Protein AF-A0A4R6ID74-F1 (afdb_monomer)

Nearest PDB structures (foldseek):
  8pqq-assembly1_D  TM=6.190E-01  e=7.990E-03  Chroococcidiopsis thermalis PCC 7203
  8qc0-assembly1_A  TM=6.143E-01  e=6.018E-03  Chroococcidiopsis thermalis PCC 7203
  8pqt-assembly1_B-2  TM=6.083E-01  e=1.123E-02  Chroococcidiopsis thermalis PCC 7203
  7o62-assembly1_A  TM=5.878E-01  e=7.286E-02  Desulfotalea psychrophila LSv54
  9gn4-assembly1_A  TM=5.263E-01  e=1.909E-01  Lactobacillus leichmannii

Solvent-accessible surface area (backbone atoms only — not comparable to full-atom values): 15169 Å² total; per-residue (Å²): 132,91,56,63,25,39,30,40,36,30,30,68,81,42,60,84,45,51,62,38,51,51,50,30,30,58,77,68,64,42,78,43,56,34,37,37,40,61,88,40,41,47,69,64,93,89,67,75,89,62,73,52,93,66,60,67,64,62,55,51,70,68,32,62,32,39,36,39,46,45,58,70,87,84,68,67,75,64,49,55,68,58,50,52,53,36,54,75,70,66,53,49,73,44,42,40,28,24,38,72,45,47,50,52,51,57,50,46,73,76,42,94,62,84,50,68,72,59,49,56,50,45,53,45,54,51,48,49,45,73,73,34,94,82,40,79,40,72,29,55,91,97,29,57,29,60,49,52,46,51,52,54,50,49,52,50,53,49,51,50,52,52,50,51,52,51,48,50,52,51,48,43,45,50,56,55,53,66,60,44,60,81,81,56,48,69,77,53,85,79,51,75,71,56,48,52,56,37,48,54,47,47,71,38,89,86,50,57,66,66,60,25,36,34,32,50,49,55,39,66,58,59,70,67,69,78,80,85,53,72,72,54,51,53,54,49,52,51,49,43,65,74,58,32,59,81,75,56,27,58,59,52,49,51,52,45,38,60,72,71,36,62,85,72,75,116

Mean predicted aligned error: 13.13 Å

Organism: NCBI:txid425511

Secondary structure (DSSP, 8-state):
--PPEEEEEE-GGGGGGHHHHHHHHHHTT-SEEEEEETTEEEE-TTS--------HHHHHHT-SEEEEEE-STT---TTHHHHHHHHHTT-EEEEEEEHHHHHHHHHHHHTT---HHHHHHHHHHHHHHHH-TT-EEEE-TT-HHHHHHHHHHHHHHHHHHHHHHHHHHHHIIIIIIITS-GGGGGGSPPPHHHHHHHHHHHH-TTS-HHHHHHHHHHHHHHT-----SHHHHHHHHHHHHHHS-HHHHHHHHHHHHHHH-GGG--

pLDDT: mean 74.1, std 14.56, range [34.91, 95.06]

Radius of gyration: 26.88 Å; Cα contacts (8 Å, |Δi|>4): 300; chains: 1; bounding box: 58×50×70 Å

Sequence (266 aa):
MLSPSVMFCGAADTQCYLEDYFNACRSLNLQKPVTFINGIFFFDQFGGPKAHKFSSQLTIDASDLIIFVIKSTYADITWEEEFEYASEQGKNLIILCYQPTYDVYRGATTYQVRESTLFAKMAYLETCNRYNQMGIIGYQDFGLEQAIINQISALFASALKNNQSYNKRQSFINNQLYGKKYKEYKKHPITNKNVELCRQILFDPYENKETRKRALQYFMYSKSLIIDGASEQEQFKTLLEECLDKDVSKRAWKEVTKTLFPELNG

Foldseek 3Di:
DDAFAEEEEEEQVCPVCVVLVVLLCVVVVRDWYWYDYLQFIDTDDDDPRPGDNDPLLVVLVSGQEYEYEAEDPPTDRSCLVVLVSNLVVVHHYAYEYAQVRVVVLVVCVVDVDPPPSSVVVNVVLVVVQVSHPVHYHYAYVVGVSVVSNVVVVVVVVVVVVVVVVVVVLVCCLVCPLVVDDLVCLLVDADDPVSLVSLVCQLLPPPHDLSSNLSSVSSCLSNLPDAQPDDVSVVSVLVSLVSNDDPVRSVVSVVSCCVSHPVVVPD

Structure (mmCIF, N/CA/C/O backbone):
data_AF-A0A4R6ID74-F1
#
_entry.id   AF-A0A4R6ID74-F1
#
loop_
_atom_site.group_PDB
_atom_site.id
_atom_site.type_symbol
_atom_site.label_atom_id
_atom_site.label_alt_id
_atom_site.label_comp_id
_atom_site.label_asym_id
_atom_site.label_entity_id
_atom_site.label_seq_id
_atom_site.pdbx_PDB_ins_code
_atom_site.Cartn_x
_atom_site.Cartn_y
_atom_site.Cartn_z
_atom_site.occupancy
_atom_site.B_iso_or_equiv
_atom_site.auth_seq_id
_atom_site.auth_comp_id
_atom_site.auth_asym_id
_atom_site.auth_atom_id
_atom_site.pdbx_PDB_model_num
ATOM 1 N N . MET A 1 1 ? -7.740 21.253 -2.563 1.00 51.09 1 MET A N 1
ATOM 2 C CA . MET A 1 1 ? -7.672 19.789 -2.365 1.00 51.09 1 MET A CA 1
ATOM 3 C C . MET A 1 1 ? -6.208 19.400 -2.369 1.00 51.09 1 MET A C 1
ATOM 5 O O . MET A 1 1 ? -5.498 19.866 -3.248 1.00 51.09 1 MET A O 1
ATOM 9 N N . LEU A 1 2 ? -5.747 18.622 -1.391 1.00 60.22 2 LEU A N 1
ATOM 10 C CA . LEU A 1 2 ? -4.424 18.003 -1.465 1.00 60.22 2 LEU A CA 1
ATOM 11 C C . LEU A 1 2 ? -4.565 16.790 -2.392 1.00 60.22 2 LEU A C 1
ATOM 13 O O . LEU A 1 2 ? -5.233 15.827 -2.030 1.00 60.22 2 LEU A O 1
ATOM 17 N N . SER A 1 3 ? -4.043 16.886 -3.615 1.00 74.25 3 SER A N 1
ATOM 18 C CA . SER A 1 3 ? -3.905 15.725 -4.498 1.00 74.25 3 SER A CA 1
ATOM 19 C C . SER A 1 3 ? -2.636 14.977 -4.105 1.00 74.25 3 SER A C 1
ATOM 21 O O . SER A 1 3 ? -1.611 15.649 -3.941 1.00 74.25 3 SER A O 1
ATOM 23 N N . PRO A 1 4 ? -2.670 13.638 -3.999 1.00 81.88 4 PRO A N 1
ATOM 24 C CA . PRO A 1 4 ? -1.464 12.876 -3.729 1.00 81.88 4 PRO A CA 1
ATOM 25 C C . PRO A 1 4 ? -0.443 13.064 -4.858 1.00 81.88 4 PRO A C 1
ATOM 27 O O . PRO A 1 4 ? -0.814 13.168 -6.034 1.00 81.88 4 PRO A O 1
ATOM 30 N N . SER A 1 5 ? 0.828 13.150 -4.474 1.00 87.31 5 SER A N 1
ATOM 31 C CA . SER A 1 5 ? 1.984 13.200 -5.365 1.00 87.31 5 SER A CA 1
ATOM 32 C C . SER A 1 5 ? 2.430 11.778 -5.678 1.00 87.31 5 SER A C 1
ATOM 34 O O . SER A 1 5 ? 2.724 11.002 -4.766 1.00 87.31 5 SER A O 1
ATOM 36 N N . VAL A 1 6 ? 2.462 11.433 -6.963 1.00 89.75 6 VAL A N 1
ATOM 37 C CA . VAL A 1 6 ? 2.865 10.104 -7.428 1.00 89.75 6 VAL A CA 1
ATOM 38 C C . VAL A 1 6 ? 4.151 10.244 -8.220 1.00 89.75 6 VAL A C 1
ATOM 40 O O . VAL A 1 6 ? 4.281 11.150 -9.043 1.00 89.75 6 VAL A O 1
ATOM 43 N N . MET A 1 7 ? 5.106 9.365 -7.945 1.00 90.50 7 MET A N 1
ATOM 44 C CA . MET A 1 7 ? 6.408 9.346 -8.594 1.00 90.50 7 MET A CA 1
ATOM 45 C C . MET A 1 7 ? 6.552 8.086 -9.434 1.00 90.50 7 MET A C 1
ATOM 47 O O . MET A 1 7 ? 6.370 6.983 -8.936 1.00 90.50 7 MET A O 1
ATOM 51 N N . PHE A 1 8 ? 6.899 8.249 -10.703 1.00 90.50 8 PHE A N 1
ATOM 52 C CA . PHE A 1 8 ? 7.271 7.163 -11.601 1.00 90.50 8 PHE A CA 1
ATOM 53 C C . PHE A 1 8 ? 8.788 6.994 -11.595 1.00 90.50 8 PHE A C 1
ATOM 55 O O . PHE A 1 8 ? 9.501 7.951 -11.875 1.00 90.50 8 PHE A O 1
ATOM 62 N N . CYS A 1 9 ? 9.279 5.793 -11.332 1.00 88.19 9 CYS A N 1
ATOM 63 C CA . CYS A 1 9 ? 10.693 5.444 -11.323 1.00 88.19 9 CYS A CA 1
ATOM 64 C C . CYS A 1 9 ? 10.954 4.354 -12.356 1.00 88.19 9 CYS A C 1
ATOM 66 O O . CYS A 1 9 ? 10.304 3.311 -12.340 1.00 88.19 9 CYS A O 1
ATOM 68 N N . GLY A 1 10 ? 11.934 4.550 -13.228 1.00 86.38 10 GLY A N 1
ATOM 69 C CA . GLY A 1 10 ? 12.344 3.503 -14.155 1.00 86.38 10 GLY A CA 1
ATOM 70 C C . GLY A 1 10 ? 13.725 3.737 -14.747 1.00 86.38 10 GLY A C 1
ATOM 71 O O . GLY A 1 10 ? 14.327 4.797 -14.581 1.00 86.38 10 GLY A O 1
ATOM 72 N N . ALA A 1 11 ? 14.238 2.719 -15.430 1.00 82.62 11 ALA A N 1
ATOM 73 C CA . ALA A 1 11 ? 15.449 2.849 -16.229 1.00 82.62 11 ALA A CA 1
ATOM 74 C C . ALA A 1 11 ? 15.147 3.579 -17.553 1.00 82.62 11 ALA A C 1
ATOM 76 O O . ALA A 1 11 ? 13.996 3.861 -17.878 1.00 82.62 11 ALA A O 1
ATOM 77 N N . ALA A 1 12 ? 16.177 3.907 -18.337 1.00 80.44 12 ALA A N 1
ATOM 78 C CA . ALA A 1 12 ? 16.022 4.679 -19.578 1.00 80.44 12 ALA A CA 1
ATOM 79 C C . ALA A 1 12 ? 15.020 4.063 -20.581 1.00 80.44 12 ALA A C 1
ATOM 81 O O . ALA A 1 12 ? 14.346 4.777 -21.322 1.00 80.44 12 ALA A O 1
ATOM 82 N N . ASP A 1 13 ? 14.888 2.738 -20.593 1.00 81.56 13 ASP A N 1
ATOM 83 C CA . ASP A 1 13 ? 13.996 1.994 -21.483 1.00 81.56 13 ASP A CA 1
ATOM 84 C C . ASP A 1 13 ? 12.502 2.180 -21.166 1.00 81.56 13 ASP A C 1
ATOM 86 O O . ASP A 1 13 ? 11.656 1.917 -22.029 1.00 81.56 13 ASP A O 1
ATOM 90 N N . THR A 1 14 ? 12.164 2.672 -19.971 1.00 86.25 14 THR A N 1
ATOM 91 C CA . THR A 1 14 ? 10.785 2.973 -19.566 1.00 86.25 14 THR A CA 1
ATOM 92 C C . THR A 1 14 ? 10.301 4.335 -20.057 1.00 86.25 14 THR A C 1
ATOM 94 O O . THR A 1 14 ? 9.123 4.649 -19.904 1.00 86.25 14 THR A O 1
ATOM 97 N N . GLN A 1 15 ? 11.155 5.131 -20.712 1.00 85.25 15 GLN A N 1
ATOM 98 C CA . GLN A 1 15 ? 10.776 6.441 -21.248 1.00 85.25 15 GLN A CA 1
ATOM 99 C C . GLN A 1 15 ? 9.582 6.367 -22.215 1.00 85.25 15 GLN A C 1
ATOM 101 O O . GLN A 1 15 ? 8.765 7.286 -22.258 1.00 85.25 15 GLN A O 1
ATOM 106 N N . CYS A 1 16 ? 9.431 5.261 -22.949 1.00 85.12 16 CYS A N 1
ATOM 107 C CA . CYS A 1 16 ? 8.281 5.042 -23.832 1.00 85.12 16 CYS A CA 1
ATOM 108 C C . CYS A 1 16 ? 6.934 4.946 -23.096 1.00 85.12 16 CYS A C 1
ATOM 110 O O . CYS A 1 16 ? 5.899 5.018 -23.742 1.00 85.12 16 CYS A O 1
ATOM 112 N N . TYR A 1 17 ? 6.940 4.761 -21.775 1.00 88.88 17 TYR A N 1
ATOM 113 C CA . TYR A 1 17 ? 5.743 4.622 -20.951 1.00 88.88 17 TYR A CA 1
ATOM 114 C C . TYR A 1 17 ? 5.345 5.899 -20.214 1.00 88.88 17 TYR A C 1
ATOM 116 O O . TYR A 1 17 ? 4.387 5.899 -19.441 1.00 88.88 17 TYR A O 1
ATOM 124 N N . LEU A 1 18 ? 6.069 6.998 -20.428 1.00 88.31 18 LEU A N 1
ATOM 125 C CA . LEU A 1 18 ? 5.720 8.273 -19.812 1.00 88.31 18 LEU A CA 1
ATOM 126 C C . LEU A 1 18 ? 4.307 8.720 -20.194 1.00 88.31 18 LEU A C 1
ATOM 128 O O . LEU A 1 18 ? 3.589 9.241 -19.345 1.00 88.31 18 LEU A O 1
ATOM 132 N N . GLU A 1 19 ? 3.893 8.495 -21.442 1.00 89.62 19 GLU A N 1
ATOM 133 C CA . GLU A 1 19 ? 2.539 8.822 -21.892 1.00 89.62 19 GLU A CA 1
ATOM 134 C C . GLU A 1 19 ? 1.482 8.000 -21.143 1.00 89.62 19 GLU A C 1
ATOM 136 O O . GLU A 1 19 ? 0.575 8.592 -20.561 1.00 89.62 19 GLU A O 1
ATOM 141 N N . ASP A 1 20 ? 1.657 6.679 -21.048 1.00 91.94 20 ASP A N 1
ATOM 142 C CA . ASP A 1 20 ? 0.785 5.782 -20.275 1.00 91.94 20 ASP A CA 1
ATOM 143 C C . ASP A 1 20 ? 0.678 6.215 -18.804 1.00 91.94 20 ASP A C 1
ATOM 145 O O . ASP A 1 20 ? -0.411 6.264 -18.228 1.00 91.94 20 ASP A O 1
ATOM 149 N N . TYR A 1 21 ? 1.809 6.572 -18.188 1.00 92.31 21 TYR A N 1
ATOM 150 C CA . TYR A 1 21 ? 1.851 7.079 -16.818 1.00 92.31 21 TYR A CA 1
ATOM 151 C C . TYR A 1 21 ? 1.068 8.388 -16.669 1.00 92.31 21 TYR A C 1
ATOM 153 O O . TYR A 1 21 ? 0.230 8.525 -15.776 1.00 92.31 21 TYR A O 1
ATOM 161 N N . PHE A 1 22 ? 1.299 9.352 -17.559 1.00 90.69 22 PHE A N 1
ATOM 162 C CA . PHE A 1 22 ? 0.599 10.628 -17.520 1.00 90.69 22 PHE A CA 1
ATOM 163 C C . PHE A 1 22 ? -0.898 10.481 -17.803 1.00 90.69 22 PHE A C 1
ATOM 165 O O . PHE A 1 22 ? -1.697 11.170 -17.166 1.00 90.69 22 PHE A O 1
ATOM 172 N N . ASN A 1 23 ? -1.289 9.585 -18.708 1.00 92.00 23 ASN A N 1
ATOM 173 C CA . ASN A 1 23 ? -2.687 9.248 -18.961 1.00 92.00 23 ASN A CA 1
ATOM 174 C C . ASN A 1 23 ? -3.335 8.658 -17.705 1.00 92.00 23 ASN A C 1
ATOM 176 O O . ASN A 1 23 ? -4.376 9.157 -17.277 1.00 92.00 23 ASN A O 1
ATOM 180 N N . ALA A 1 24 ? -2.671 7.709 -17.033 1.00 92.94 24 ALA A N 1
ATOM 181 C CA . ALA A 1 24 ? -3.142 7.161 -15.763 1.00 92.94 24 ALA A CA 1
ATOM 182 C C . ALA A 1 24 ? -3.312 8.252 -14.693 1.00 92.94 24 ALA A C 1
ATOM 184 O O . ALA A 1 24 ? -4.345 8.310 -14.022 1.00 92.94 24 ALA A O 1
ATOM 185 N N . CYS A 1 25 ? -2.340 9.162 -14.561 1.00 91.00 25 CYS A N 1
ATOM 186 C CA . CYS A 1 25 ? -2.436 10.292 -13.640 1.00 91.00 25 CYS A CA 1
ATOM 187 C C . CYS A 1 25 ? -3.622 11.206 -13.952 1.00 91.00 25 CYS A C 1
ATOM 189 O O . CYS A 1 25 ? -4.339 11.590 -13.028 1.00 91.00 25 CYS A O 1
ATOM 191 N N . ARG A 1 26 ? -3.878 11.521 -15.228 1.00 90.25 26 ARG A N 1
ATOM 192 C CA . ARG A 1 26 ? -5.043 12.327 -15.629 1.00 90.25 26 ARG A CA 1
ATOM 193 C C . ARG A 1 26 ? -6.357 11.606 -15.329 1.00 90.25 26 ARG A C 1
ATOM 195 O O . ARG A 1 26 ? -7.250 12.215 -14.745 1.00 90.25 26 ARG A O 1
ATOM 202 N N . SER A 1 27 ? -6.450 10.315 -15.646 1.00 91.12 27 SER A N 1
ATOM 203 C CA . SER A 1 27 ? -7.623 9.473 -15.365 1.00 91.12 27 SER A CA 1
ATOM 204 C C . SER A 1 27 ? -7.947 9.395 -13.869 1.00 91.12 27 SER A C 1
ATOM 206 O O . SER A 1 27 ? -9.114 9.364 -13.482 1.00 91.12 27 SER A O 1
ATOM 208 N N . LEU A 1 28 ? -6.920 9.427 -13.017 1.00 90.06 28 LEU A N 1
ATOM 209 C CA . LEU A 1 28 ? -7.041 9.430 -11.555 1.00 90.06 28 LEU A CA 1
ATOM 210 C C . LEU A 1 28 ? -7.085 10.839 -10.939 1.00 90.06 28 LEU A C 1
ATOM 212 O O . LEU A 1 28 ? -7.153 10.972 -9.717 1.00 90.06 28 LEU A O 1
ATOM 216 N N . ASN A 1 29 ? -7.058 11.888 -11.766 1.00 87.94 29 ASN A N 1
ATOM 217 C CA . ASN A 1 29 ? -7.044 13.292 -11.352 1.00 87.94 29 ASN A CA 1
ATOM 218 C C . ASN A 1 29 ? -5.888 13.640 -10.383 1.00 87.94 29 ASN A C 1
ATOM 220 O O . ASN A 1 29 ? -6.050 14.413 -9.436 1.00 87.94 29 ASN A O 1
ATOM 224 N N . LEU A 1 30 ? -4.717 13.041 -10.621 1.00 85.81 30 LEU A N 1
ATOM 225 C CA . LEU A 1 30 ? -3.482 13.256 -9.872 1.00 85.81 30 LEU A CA 1
ATOM 226 C C . LEU A 1 30 ? -2.772 14.513 -10.388 1.00 85.81 30 LEU A C 1
ATOM 228 O O . LEU A 1 30 ? -2.332 14.568 -11.533 1.00 85.81 30 LEU A O 1
ATOM 232 N N . GLN A 1 31 ? -2.656 15.530 -9.535 1.00 71.56 31 GLN A N 1
ATOM 233 C CA . GLN A 1 31 ? -2.209 16.872 -9.939 1.00 71.56 31 GLN A CA 1
ATOM 234 C C . GLN A 1 31 ? -0.691 17.096 -9.883 1.00 71.56 31 GLN A C 1
ATOM 236 O O . GLN A 1 31 ? -0.230 18.165 -10.267 1.00 71.56 31 GLN A O 1
ATOM 241 N N . LYS A 1 32 ? 0.090 16.140 -9.365 1.00 73.69 32 LYS A N 1
ATOM 242 C CA . LYS A 1 32 ? 1.549 16.278 -9.204 1.00 73.69 32 LYS A CA 1
ATOM 243 C C . LYS A 1 32 ? 2.289 15.019 -9.666 1.00 73.69 32 LYS A C 1
ATOM 245 O O . LYS A 1 32 ? 2.853 14.315 -8.829 1.00 73.69 32 LYS A O 1
ATOM 250 N N . PRO A 1 33 ? 2.255 14.687 -10.967 1.00 80.19 33 PRO A N 1
ATOM 251 C CA . PRO A 1 33 ? 3.049 13.585 -11.477 1.00 80.19 33 PRO A CA 1
ATOM 252 C C . PRO A 1 33 ? 4.531 13.975 -11.477 1.00 80.19 33 PRO A C 1
ATOM 254 O O . PRO A 1 33 ? 4.931 14.981 -12.067 1.00 80.19 33 PRO A O 1
ATOM 257 N N . VAL A 1 34 ? 5.346 13.154 -10.827 1.00 83.69 34 VAL A N 1
ATOM 258 C CA . VAL A 1 34 ? 6.807 13.248 -10.846 1.00 83.69 34 VAL A CA 1
ATOM 259 C C . VAL A 1 34 ? 7.359 12.037 -11.583 1.00 83.69 34 VAL A C 1
ATOM 261 O O . VAL A 1 34 ? 6.772 10.958 -11.521 1.00 83.69 34 VAL A O 1
ATOM 264 N N . THR A 1 35 ? 8.470 12.190 -12.296 1.00 81.94 35 THR A N 1
ATOM 265 C CA . THR A 1 35 ? 9.154 11.057 -12.934 1.00 81.94 35 THR A CA 1
ATOM 266 C C . THR A 1 35 ? 10.646 11.112 -12.642 1.00 81.94 35 THR A C 1
ATOM 268 O O . THR A 1 35 ? 11.230 12.195 -12.678 1.00 81.94 35 THR A O 1
ATOM 271 N N . PHE A 1 36 ? 11.252 9.954 -12.422 1.00 79.06 36 PHE A N 1
ATOM 272 C CA . PHE A 1 36 ? 12.678 9.714 -12.298 1.00 79.06 36 PHE A CA 1
ATOM 273 C C . PHE A 1 36 ? 13.069 8.623 -13.289 1.00 79.06 36 PHE A C 1
ATOM 275 O O . PHE A 1 36 ? 12.687 7.460 -13.141 1.00 79.06 36 PHE A O 1
ATOM 282 N N . ILE A 1 37 ? 13.798 9.016 -14.330 1.00 74.38 37 ILE A N 1
ATOM 283 C CA . ILE A 1 37 ? 14.281 8.100 -15.361 1.00 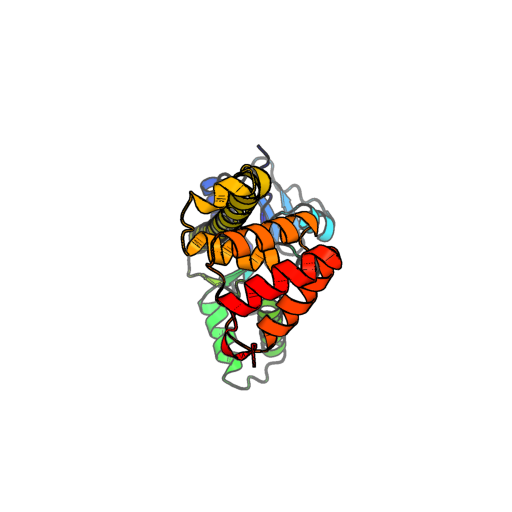74.38 37 ILE A CA 1
ATOM 284 C C . ILE A 1 37 ? 15.777 8.314 -15.523 1.00 74.38 37 ILE A C 1
ATOM 286 O O . ILE A 1 37 ? 16.209 9.420 -15.846 1.00 74.38 37 ILE A O 1
ATOM 290 N N . ASN A 1 38 ? 16.562 7.253 -15.316 1.00 70.12 38 ASN A N 1
ATOM 291 C CA . ASN A 1 38 ? 18.014 7.259 -15.522 1.00 70.12 38 ASN A CA 1
ATOM 292 C C . ASN A 1 38 ? 18.742 8.414 -14.790 1.00 70.12 38 ASN A C 1
ATOM 294 O O . ASN A 1 38 ? 19.529 9.146 -15.391 1.00 70.12 38 ASN A O 1
ATOM 298 N N . GLY A 1 39 ? 18.425 8.645 -13.510 1.00 58.72 39 GLY A N 1
ATOM 299 C CA . GLY A 1 39 ? 19.045 9.722 -12.726 1.00 58.72 39 GLY A CA 1
ATOM 300 C C . GLY A 1 39 ? 18.521 11.134 -13.028 1.00 58.72 39 GLY A C 1
ATOM 301 O O . GLY A 1 39 ? 19.060 12.111 -12.503 1.00 58.72 39 GLY A O 1
ATOM 302 N N . ILE A 1 40 ? 17.499 11.272 -13.881 1.00 57.28 40 ILE A N 1
ATOM 303 C CA . ILE A 1 40 ? 16.941 12.561 -14.305 1.00 57.28 40 ILE A CA 1
ATOM 304 C C . ILE A 1 40 ? 15.497 12.693 -13.818 1.00 57.28 40 ILE A C 1
ATOM 306 O O . ILE A 1 40 ? 14.650 11.844 -14.098 1.00 57.28 40 ILE A O 1
ATOM 310 N N . PHE A 1 41 ? 15.219 13.797 -13.122 1.00 55.78 4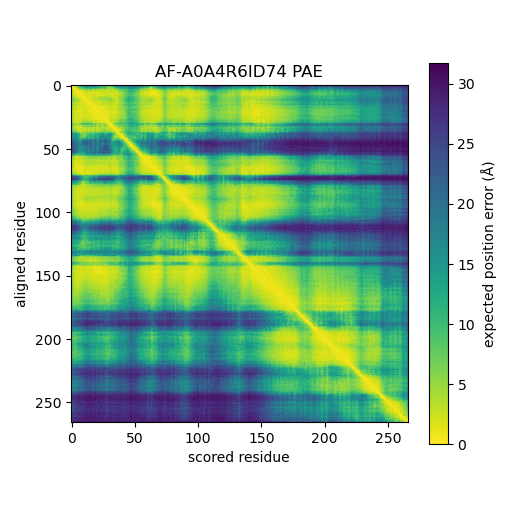1 PHE A N 1
ATOM 311 C CA . PHE A 1 41 ? 13.876 14.174 -12.688 1.00 55.78 41 PHE A CA 1
ATOM 312 C C . PHE A 1 41 ? 13.162 15.027 -13.736 1.00 55.78 41 PHE A C 1
ATOM 314 O O . PHE A 1 41 ? 13.734 15.991 -14.253 1.00 55.78 41 PHE A O 1
ATOM 321 N N . PHE A 1 42 ? 11.884 14.727 -13.975 1.00 58.72 42 PHE A N 1
ATOM 322 C CA . PHE A 1 42 ? 10.980 15.581 -14.747 1.00 58.72 42 PHE A CA 1
ATOM 323 C C . PHE A 1 42 ? 9.752 15.947 -13.897 1.00 58.72 42 PHE A C 1
ATOM 325 O O . PHE A 1 42 ? 9.160 15.081 -13.247 1.00 58.72 42 PHE A O 1
ATOM 332 N N . PHE A 1 43 ? 9.389 17.237 -13.900 1.00 55.09 43 PHE A N 1
ATOM 333 C CA . PHE A 1 43 ? 8.248 17.806 -13.175 1.00 55.09 43 PHE A CA 1
ATOM 334 C C . PHE A 1 43 ? 7.316 18.543 -14.150 1.00 55.09 43 PHE A C 1
ATOM 336 O O . PHE A 1 43 ? 7.763 19.468 -14.823 1.00 55.09 43 PHE A O 1
ATOM 343 N N . ASP A 1 44 ? 6.044 18.135 -14.155 1.00 51.00 44 ASP A N 1
ATOM 344 C CA . ASP A 1 44 ? 4.860 18.713 -14.818 1.00 51.00 44 ASP A CA 1
ATOM 345 C C . ASP A 1 44 ? 4.890 19.008 -16.341 1.00 51.00 44 ASP A C 1
ATOM 347 O O . ASP A 1 44 ? 5.881 19.388 -16.965 1.00 51.00 44 ASP A O 1
ATOM 351 N N . GLN A 1 45 ? 3.712 18.816 -16.937 1.00 45.53 45 GLN A N 1
ATOM 352 C CA . GLN A 1 45 ? 3.345 19.039 -18.331 1.00 45.53 45 GLN A CA 1
ATOM 353 C C . GLN A 1 45 ? 3.130 20.547 -18.535 1.00 45.53 45 GLN A C 1
ATOM 355 O O . GLN A 1 45 ? 2.423 21.143 -17.743 1.00 45.53 45 GLN A O 1
ATOM 360 N N . PHE A 1 46 ? 3.731 21.148 -19.572 1.00 40.06 46 PHE A N 1
ATOM 361 C CA . PHE A 1 46 ? 3.539 22.521 -20.117 1.00 40.06 46 PHE A CA 1
ATOM 362 C C . PHE A 1 46 ? 4.817 23.362 -20.276 1.00 40.06 46 PHE A C 1
ATOM 364 O O . PHE A 1 46 ? 4.740 24.478 -20.788 1.00 40.06 46 PHE A O 1
ATOM 371 N N . GLY A 1 47 ? 6.011 22.859 -19.946 1.00 34.91 47 GLY A N 1
ATOM 372 C CA . GLY A 1 47 ? 7.207 23.700 -20.067 1.00 34.91 47 GLY A CA 1
ATOM 373 C C . GLY A 1 47 ? 8.538 22.980 -20.188 1.00 34.91 47 GLY A C 1
ATOM 374 O O . GLY A 1 47 ? 9.425 23.271 -19.396 1.00 34.91 47 GLY A O 1
ATOM 375 N N . GLY A 1 48 ? 8.696 22.123 -21.203 1.00 39.69 48 GLY A N 1
ATOM 376 C CA . GLY A 1 48 ? 9.991 21.576 -21.631 1.00 39.69 48 GLY A CA 1
ATOM 377 C C . GLY A 1 48 ? 10.782 20.806 -20.554 1.00 39.69 48 GLY A C 1
ATOM 378 O O . GLY A 1 48 ? 10.356 20.684 -19.408 1.00 39.69 48 GLY A O 1
ATOM 379 N N . PRO A 1 49 ? 11.954 20.251 -20.901 1.00 38.50 49 PRO A N 1
ATOM 380 C CA . PRO A 1 49 ? 12.815 19.576 -19.938 1.00 38.50 49 PRO A CA 1
ATOM 381 C C . PRO A 1 49 ? 13.464 20.605 -19.000 1.00 38.50 49 PRO A C 1
ATOM 383 O O . PRO A 1 49 ? 14.546 21.119 -19.272 1.00 38.50 49 PRO A O 1
ATOM 386 N N . LYS A 1 50 ? 12.827 20.910 -17.867 1.00 43.16 50 LYS A N 1
ATOM 387 C CA . LYS A 1 50 ? 13.514 21.534 -16.727 1.00 43.16 50 LYS A CA 1
ATOM 388 C C . LYS A 1 50 ? 14.142 20.434 -15.880 1.00 43.16 50 LYS A C 1
ATOM 390 O O . LYS A 1 50 ? 13.612 20.050 -14.843 1.00 43.16 50 LYS A O 1
ATOM 395 N N . ALA A 1 51 ? 15.262 19.901 -16.366 1.00 47.88 51 ALA A N 1
ATOM 396 C CA . ALA A 1 51 ? 16.087 18.965 -15.616 1.00 47.88 51 ALA A CA 1
ATOM 397 C C . ALA A 1 51 ? 16.659 19.684 -14.383 1.00 47.88 51 ALA A C 1
ATOM 399 O O . ALA A 1 51 ? 17.663 20.390 -14.464 1.00 47.88 51 ALA A O 1
ATOM 400 N N . HIS A 1 52 ? 15.999 19.541 -13.237 1.00 45.84 52 HIS A N 1
ATOM 401 C CA . HIS A 1 52 ? 16.550 19.966 -11.958 1.00 45.84 52 HIS A CA 1
ATOM 402 C C . HIS A 1 52 ? 17.199 18.758 -11.282 1.00 45.84 52 HIS A C 1
ATOM 404 O O . HIS A 1 52 ? 16.544 17.745 -11.046 1.00 45.84 52 HIS A O 1
ATOM 410 N N . LYS A 1 53 ? 18.488 18.872 -10.938 1.00 45.81 53 LYS A N 1
ATOM 411 C CA . LYS A 1 53 ? 19.143 17.956 -9.995 1.00 45.81 53 LYS A CA 1
ATOM 412 C C . LYS A 1 53 ? 18.606 18.238 -8.587 1.00 45.81 53 LYS A C 1
ATOM 414 O O . LYS A 1 53 ? 19.229 18.972 -7.827 1.00 45.81 53 LYS A O 1
ATOM 419 N N . PHE A 1 54 ? 17.432 17.712 -8.260 1.00 52.66 54 PHE A N 1
ATOM 420 C CA . PHE A 1 54 ? 17.046 17.513 -6.863 1.00 52.66 54 PHE A CA 1
ATOM 421 C C . PHE A 1 54 ? 17.716 16.233 -6.354 1.00 52.66 54 PHE A C 1
ATOM 423 O O . PHE A 1 54 ? 17.980 15.328 -7.148 1.00 52.66 54 PHE A O 1
ATOM 430 N N . SER A 1 55 ? 18.031 16.151 -5.056 1.00 62.06 55 SER A N 1
ATOM 431 C CA . SER A 1 55 ? 18.426 14.858 -4.492 1.00 62.06 55 SER A CA 1
ATOM 432 C C . SER A 1 55 ? 17.241 13.901 -4.609 1.00 62.06 55 SER A C 1
ATOM 434 O O . SER A 1 55 ? 16.082 14.296 -4.426 1.00 62.06 55 SER A O 1
ATOM 436 N N . SER A 1 56 ? 17.519 12.646 -4.943 1.00 69.25 56 SER A N 1
ATOM 437 C CA . SER A 1 56 ? 16.475 11.640 -5.100 1.00 69.25 56 SER A CA 1
ATOM 438 C C . SER A 1 56 ? 15.670 11.427 -3.824 1.00 69.25 56 SER A C 1
ATOM 440 O O . SER A 1 56 ? 14.445 11.338 -3.882 1.00 69.25 56 SER A O 1
ATOM 442 N N . GLN A 1 57 ? 16.333 11.533 -2.674 1.00 79.00 57 GLN A N 1
ATOM 443 C CA . GLN A 1 57 ? 15.720 11.516 -1.345 1.00 79.00 57 GLN A CA 1
ATOM 444 C C . GLN A 1 57 ? 14.644 12.595 -1.160 1.00 79.00 57 GLN A C 1
ATOM 446 O O . GLN A 1 57 ? 13.524 12.267 -0.788 1.00 79.00 57 GLN A O 1
ATOM 451 N N . LEU A 1 58 ? 14.917 13.862 -1.504 1.00 75.81 58 LEU A N 1
ATOM 452 C CA . LEU A 1 58 ? 13.927 14.943 -1.350 1.00 75.81 58 LEU A CA 1
ATOM 453 C C . LEU A 1 58 ? 12.669 14.703 -2.194 1.00 75.81 58 LEU A C 1
ATOM 455 O O . LEU A 1 58 ? 11.562 15.068 -1.798 1.00 75.81 58 LEU A O 1
ATOM 459 N N . THR A 1 59 ? 12.838 14.094 -3.367 1.00 78.25 59 THR A N 1
ATOM 460 C CA . THR A 1 59 ? 11.721 13.796 -4.269 1.00 78.25 59 THR A CA 1
ATOM 461 C C . THR A 1 59 ? 10.908 12.601 -3.774 1.00 78.25 59 THR A C 1
ATOM 463 O O . THR A 1 59 ? 9.677 12.625 -3.834 1.00 78.25 59 THR A O 1
ATOM 466 N N . ILE A 1 60 ? 11.579 11.590 -3.219 1.00 84.56 60 ILE A N 1
ATOM 467 C CA . ILE A 1 60 ? 10.940 10.466 -2.528 1.00 84.56 60 ILE A CA 1
ATOM 468 C C . ILE A 1 60 ? 10.151 10.964 -1.316 1.00 84.56 60 ILE A C 1
ATOM 470 O O . ILE A 1 60 ? 8.980 10.619 -1.156 1.00 84.56 60 ILE A O 1
ATOM 474 N N . ASP A 1 61 ? 10.744 11.835 -0.502 1.00 85.88 61 ASP A N 1
ATOM 475 C CA . ASP A 1 61 ? 10.108 12.409 0.683 1.00 85.88 61 ASP A CA 1
ATOM 476 C C . ASP A 1 61 ? 8.849 13.198 0.336 1.00 85.88 61 ASP A C 1
ATOM 478 O O . ASP A 1 61 ? 7.832 13.060 1.018 1.00 85.88 61 ASP A O 1
ATOM 482 N N . ALA A 1 62 ? 8.885 13.956 -0.760 1.00 83.75 62 ALA A N 1
ATOM 483 C CA . ALA A 1 62 ? 7.747 14.721 -1.256 1.00 83.75 62 ALA A CA 1
ATOM 484 C C . ALA A 1 62 ? 6.662 13.867 -1.946 1.00 83.75 62 ALA A C 1
ATOM 486 O O . ALA A 1 62 ? 5.592 14.391 -2.262 1.00 83.75 62 ALA A O 1
ATOM 487 N N . SER A 1 63 ? 6.924 12.582 -2.203 1.00 88.31 63 SER A N 1
ATOM 488 C CA . SER A 1 63 ? 5.994 11.676 -2.882 1.00 88.31 63 SER A CA 1
ATOM 489 C C . SER A 1 63 ? 5.176 10.855 -1.885 1.00 88.31 63 SER A C 1
ATOM 491 O O . SER A 1 63 ? 5.707 10.328 -0.904 1.00 88.31 63 SER A O 1
ATOM 493 N N . ASP A 1 64 ? 3.873 10.730 -2.144 1.00 88.69 64 ASP A N 1
ATOM 494 C CA . ASP A 1 64 ? 2.944 9.933 -1.331 1.00 88.69 64 ASP A CA 1
ATOM 495 C C . ASP A 1 64 ? 2.930 8.457 -1.765 1.00 88.69 64 ASP A C 1
ATOM 497 O O . ASP A 1 64 ? 2.649 7.556 -0.966 1.00 88.69 64 ASP A O 1
ATOM 501 N N . LEU A 1 65 ? 3.236 8.222 -3.044 1.00 89.88 65 LEU A N 1
ATOM 502 C CA . LEU A 1 65 ? 3.277 6.920 -3.699 1.00 89.88 65 LEU A CA 1
ATOM 503 C C . LEU A 1 65 ? 4.389 6.897 -4.750 1.00 89.88 65 LEU A C 1
ATOM 505 O O . LEU A 1 65 ? 4.529 7.843 -5.527 1.00 89.88 65 LEU A O 1
ATOM 509 N N . ILE A 1 66 ? 5.132 5.795 -4.814 1.00 90.69 66 ILE A N 1
ATOM 510 C CA . ILE A 1 66 ? 6.208 5.601 -5.789 1.00 90.69 66 ILE A CA 1
ATOM 511 C C . ILE A 1 66 ? 5.929 4.338 -6.605 1.00 90.69 66 ILE A C 1
ATOM 513 O O . ILE A 1 66 ? 5.619 3.282 -6.055 1.00 90.69 66 ILE A O 1
ATOM 517 N N . ILE A 1 67 ? 6.020 4.458 -7.926 1.00 91.38 67 ILE A N 1
ATOM 518 C CA . ILE A 1 67 ? 5.778 3.400 -8.903 1.00 91.38 67 ILE A CA 1
ATOM 519 C C . ILE A 1 67 ? 7.100 3.073 -9.582 1.00 91.38 67 ILE A C 1
ATOM 521 O O . ILE A 1 67 ? 7.573 3.840 -10.415 1.00 91.38 67 ILE A O 1
ATOM 525 N N . PHE A 1 68 ? 7.673 1.922 -9.265 1.00 89.50 68 PHE A N 1
ATOM 526 C CA . PHE A 1 68 ? 8.852 1.394 -9.936 1.00 89.50 68 PHE A CA 1
ATOM 527 C C . PHE A 1 68 ? 8.437 0.555 -11.141 1.00 89.50 68 PHE A C 1
ATOM 529 O O . PHE A 1 68 ? 7.612 -0.348 -11.011 1.00 89.50 68 PHE A O 1
ATOM 536 N N . VAL A 1 69 ? 9.004 0.838 -12.311 1.00 89.25 69 VAL A N 1
ATOM 537 C CA . VAL A 1 69 ? 8.685 0.153 -13.566 1.00 89.25 69 VAL A CA 1
ATOM 538 C C . VAL A 1 69 ? 9.913 -0.558 -14.119 1.00 89.25 69 VAL A C 1
ATOM 540 O O . VAL A 1 69 ? 10.980 0.031 -14.291 1.00 89.25 69 VAL A O 1
ATOM 543 N N . ILE A 1 70 ? 9.731 -1.838 -14.437 1.00 86.06 70 ILE A N 1
ATOM 544 C CA . ILE A 1 70 ? 10.710 -2.716 -15.077 1.00 86.06 70 ILE A CA 1
ATOM 545 C C . ILE A 1 70 ? 10.160 -3.083 -16.458 1.00 86.06 70 ILE A C 1
ATOM 547 O O . ILE A 1 70 ? 9.042 -3.597 -16.556 1.00 86.06 70 ILE A O 1
ATOM 551 N N . LYS A 1 71 ? 10.915 -2.805 -17.530 1.00 83.31 71 LYS A N 1
ATOM 552 C CA . LYS A 1 71 ? 10.495 -3.067 -18.915 1.00 83.31 71 LYS A CA 1
ATOM 553 C C . LYS A 1 71 ? 11.303 -4.173 -19.589 1.00 83.31 71 LYS A C 1
ATOM 555 O O . LYS A 1 71 ? 10.766 -5.256 -19.786 1.00 83.31 71 LYS A O 1
ATOM 560 N N . SER A 1 72 ? 12.544 -3.924 -19.999 1.00 71.44 72 SER A N 1
ATOM 561 C CA . SER A 1 72 ? 13.278 -4.851 -20.870 1.00 71.44 72 SER A CA 1
ATOM 562 C C . SER A 1 72 ? 14.322 -5.697 -20.143 1.00 71.44 72 SER A C 1
ATOM 564 O O . SER A 1 72 ? 14.728 -5.428 -19.008 1.00 71.44 72 SER A O 1
ATOM 566 N N . THR A 1 73 ? 14.728 -6.768 -20.824 1.00 56.56 73 THR A N 1
ATOM 567 C CA . THR A 1 73 ? 15.793 -7.678 -20.424 1.00 56.56 73 THR A CA 1
ATOM 568 C C . THR A 1 73 ? 17.115 -6.918 -20.322 1.00 56.56 73 THR A C 1
ATOM 570 O O . THR A 1 73 ? 17.550 -6.254 -21.256 1.00 56.56 73 THR A O 1
ATOM 573 N N . TYR A 1 74 ? 17.776 -7.057 -19.175 1.00 51.00 74 TYR A N 1
ATOM 574 C CA . TYR A 1 74 ? 19.145 -6.596 -18.918 1.00 51.00 74 TYR A CA 1
ATOM 575 C C . TYR A 1 74 ? 19.397 -5.103 -18.642 1.00 51.00 74 TYR A C 1
ATOM 577 O O . TYR A 1 74 ? 20.561 -4.751 -18.487 1.00 51.00 74 TYR A O 1
ATOM 585 N N . ALA A 1 75 ? 18.393 -4.255 -18.419 1.00 49.00 75 ALA A N 1
ATOM 586 C CA . ALA A 1 75 ? 18.656 -2.876 -17.985 1.00 49.00 75 ALA A CA 1
ATOM 587 C C . ALA A 1 75 ? 19.123 -2.795 -16.513 1.00 49.00 75 ALA A C 1
ATOM 589 O O . ALA A 1 75 ? 18.707 -3.596 -15.665 1.00 49.00 75 ALA A O 1
ATOM 590 N N . ASP A 1 76 ? 20.033 -1.859 -16.241 1.00 58.56 76 ASP A N 1
ATOM 591 C CA . ASP A 1 76 ? 20.496 -1.470 -14.911 1.00 58.56 76 ASP A CA 1
ATOM 592 C C . ASP A 1 76 ? 19.305 -0.970 -14.100 1.00 58.56 76 ASP A C 1
ATOM 594 O O . ASP A 1 76 ? 18.563 -0.091 -14.541 1.00 58.56 76 ASP A O 1
ATOM 598 N N . ILE A 1 77 ? 19.087 -1.547 -12.922 1.00 63.41 77 ILE A N 1
ATOM 599 C CA . ILE A 1 77 ? 18.113 -1.012 -11.976 1.00 63.41 77 ILE A CA 1
ATOM 600 C C . ILE A 1 77 ? 18.728 0.279 -11.443 1.00 63.41 77 ILE A C 1
ATOM 602 O O . ILE A 1 77 ? 19.420 0.294 -10.436 1.00 63.41 77 ILE A O 1
ATOM 606 N N . THR A 1 78 ? 18.523 1.376 -12.169 1.00 67.56 78 THR A N 1
ATOM 607 C CA . THR A 1 78 ? 19.105 2.688 -11.850 1.00 67.56 78 THR A CA 1
ATOM 608 C C . THR A 1 78 ? 18.388 3.384 -10.697 1.00 67.56 78 THR A C 1
ATOM 610 O O . THR A 1 78 ? 18.563 4.582 -10.515 1.00 67.56 78 THR A O 1
ATOM 613 N N . TRP A 1 79 ? 17.497 2.668 -10.014 1.00 75.25 79 TRP A N 1
ATOM 614 C CA . TRP A 1 79 ? 16.662 3.175 -8.937 1.00 75.25 79 TRP A CA 1
ATOM 615 C C . TRP A 1 79 ? 16.812 2.356 -7.644 1.00 75.25 79 TRP A C 1
ATOM 617 O O . TRP A 1 79 ? 15.947 2.415 -6.776 1.00 75.25 79 TRP A O 1
ATOM 627 N N . GLU A 1 80 ? 17.878 1.553 -7.517 1.00 76.56 80 GLU A N 1
ATOM 628 C CA . GLU A 1 80 ? 18.134 0.722 -6.330 1.00 76.56 80 GLU A CA 1
ATOM 629 C C . GLU A 1 80 ? 18.214 1.561 -5.050 1.00 76.56 80 GLU A C 1
ATOM 631 O O . GLU A 1 80 ? 17.479 1.284 -4.103 1.00 76.56 80 GLU A O 1
ATOM 636 N N . GLU A 1 81 ? 18.998 2.641 -5.067 1.00 78.12 81 GLU A N 1
ATOM 637 C CA . GLU A 1 81 ? 19.112 3.577 -3.943 1.00 78.12 81 GLU A CA 1
ATOM 638 C C . GLU A 1 81 ? 17.754 4.217 -3.601 1.00 78.12 81 GLU A C 1
ATOM 640 O O . GLU A 1 81 ? 17.388 4.351 -2.432 1.00 78.12 81 GLU A O 1
ATOM 645 N N . GLU A 1 82 ? 16.961 4.570 -4.616 1.00 81.81 82 GLU A N 1
ATOM 646 C CA . GLU A 1 82 ? 15.615 5.117 -4.449 1.00 81.81 82 GLU A CA 1
ATOM 647 C C . GLU A 1 82 ? 14.651 4.104 -3.821 1.00 81.81 82 GLU A C 1
ATOM 649 O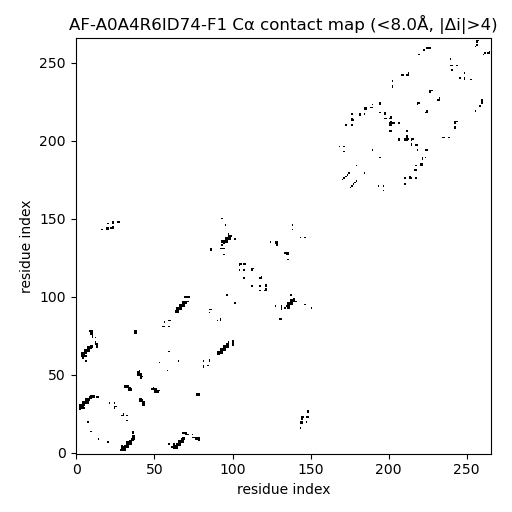 O . GLU A 1 82 ? 13.814 4.473 -2.995 1.00 81.81 82 GLU A O 1
ATOM 654 N N . PHE A 1 83 ? 14.749 2.833 -4.208 1.00 82.38 83 PHE A N 1
ATOM 655 C CA . PHE A 1 83 ? 13.923 1.763 -3.658 1.00 82.38 83 PHE A CA 1
ATOM 656 C C . PHE A 1 83 ? 14.272 1.462 -2.205 1.00 82.38 83 PHE A C 1
ATOM 658 O O . PHE A 1 83 ? 13.361 1.348 -1.381 1.00 82.38 83 PHE A O 1
ATOM 665 N N . GLU A 1 84 ? 15.562 1.352 -1.887 1.00 80.81 84 GLU A N 1
ATOM 666 C CA . GLU A 1 84 ? 16.029 1.132 -0.519 1.00 80.81 84 GLU A CA 1
ATOM 667 C C . GLU A 1 84 ? 15.584 2.281 0.382 1.00 80.81 84 GLU A C 1
ATOM 669 O O . GLU A 1 84 ? 14.883 2.052 1.369 1.00 80.81 84 GLU A O 1
ATOM 674 N N . TYR A 1 85 ? 15.862 3.523 -0.022 1.00 85.38 85 TYR A N 1
ATOM 675 C CA . TYR A 1 85 ? 15.470 4.697 0.748 1.00 85.38 85 TYR A CA 1
ATOM 676 C C . TYR A 1 85 ? 13.950 4.779 0.943 1.00 85.38 85 TYR A C 1
ATOM 678 O O . TYR A 1 85 ? 13.468 4.958 2.061 1.00 85.38 85 TYR A O 1
ATOM 686 N N . ALA A 1 86 ? 13.162 4.598 -0.120 1.00 85.88 86 ALA A N 1
ATOM 687 C CA . ALA A 1 86 ? 11.708 4.651 -0.013 1.00 85.88 86 ALA A CA 1
ATOM 688 C C . ALA A 1 86 ? 11.137 3.531 0.876 1.00 85.88 86 ALA A C 1
ATOM 690 O O . ALA A 1 86 ? 10.172 3.760 1.611 1.00 85.88 86 ALA A O 1
ATOM 691 N N . SER A 1 87 ? 11.749 2.343 0.847 1.00 83.88 87 SER A N 1
ATOM 692 C CA . SER A 1 87 ? 11.384 1.218 1.713 1.00 83.88 87 SER A CA 1
ATOM 693 C C . SER A 1 87 ? 11.697 1.510 3.181 1.00 83.88 87 SER A C 1
ATOM 695 O O . SER A 1 87 ? 10.847 1.287 4.042 1.00 83.88 87 SER A O 1
ATOM 697 N N . GLU A 1 88 ? 12.877 2.064 3.475 1.00 84.75 88 GLU A N 1
ATOM 698 C CA . GLU A 1 88 ? 13.277 2.464 4.831 1.00 84.75 88 GLU A CA 1
ATOM 699 C C . GLU A 1 88 ? 12.370 3.554 5.413 1.00 84.75 88 GLU A C 1
ATOM 701 O O . GLU A 1 88 ? 12.035 3.518 6.597 1.00 84.75 88 GLU A O 1
ATOM 706 N N . GLN A 1 89 ? 11.916 4.493 4.578 1.00 86.00 89 GLN A N 1
ATOM 707 C CA . GLN A 1 89 ? 10.976 5.543 4.980 1.00 86.00 89 GLN A CA 1
ATOM 708 C C . GLN A 1 89 ? 9.515 5.060 5.070 1.00 86.00 89 GLN A C 1
ATOM 710 O O . GLN A 1 89 ? 8.624 5.852 5.380 1.00 86.00 89 GLN A O 1
ATOM 715 N N . GLY A 1 90 ? 9.235 3.781 4.790 1.00 85.31 90 GLY A N 1
ATOM 716 C CA . GLY A 1 90 ? 7.882 3.225 4.837 1.00 85.31 90 GLY A CA 1
ATOM 717 C C . GLY A 1 90 ? 6.930 3.850 3.814 1.00 85.31 90 GLY A C 1
ATOM 718 O O . GLY A 1 90 ? 5.731 3.975 4.077 1.00 85.31 90 GLY A O 1
ATOM 719 N N . LYS A 1 91 ? 7.453 4.287 2.661 1.00 86.56 91 LYS A N 1
ATOM 720 C CA . LYS A 1 91 ? 6.644 4.854 1.576 1.00 86.56 91 LYS A CA 1
ATOM 721 C C . LYS A 1 91 ? 5.719 3.794 0.979 1.00 86.56 91 LYS A C 1
ATOM 723 O O . LYS A 1 91 ? 6.022 2.604 0.981 1.00 86.56 91 LYS A O 1
ATOM 728 N N . ASN A 1 92 ? 4.591 4.230 0.416 1.00 87.31 92 ASN A N 1
ATOM 729 C CA . ASN A 1 92 ? 3.753 3.337 -0.382 1.00 87.31 92 ASN A CA 1
ATOM 730 C C . ASN A 1 92 ? 4.442 3.081 -1.722 1.00 87.31 92 ASN A C 1
ATOM 732 O O . ASN A 1 92 ? 4.752 4.032 -2.444 1.00 87.31 92 ASN A O 1
ATOM 736 N N . LEU A 1 93 ? 4.655 1.809 -2.053 1.00 88.44 93 LEU A N 1
ATOM 737 C CA . LEU A 1 93 ? 5.364 1.389 -3.257 1.00 88.44 93 LEU A CA 1
ATOM 738 C C . LEU A 1 93 ? 4.463 0.523 -4.140 1.00 88.44 93 LEU A C 1
ATOM 740 O O . LEU A 1 93 ? 3.723 -0.329 -3.649 1.00 88.44 93 LEU A O 1
ATOM 744 N N . ILE A 1 94 ? 4.563 0.709 -5.453 1.00 89.44 94 ILE A N 1
ATOM 745 C CA . ILE A 1 94 ? 4.054 -0.214 -6.469 1.00 89.44 94 ILE A CA 1
ATOM 746 C C . ILE A 1 94 ? 5.239 -0.612 -7.338 1.00 89.44 94 ILE A C 1
ATOM 748 O O . ILE A 1 94 ? 5.982 0.248 -7.798 1.00 89.44 94 ILE A O 1
ATOM 752 N N . ILE A 1 95 ? 5.398 -1.908 -7.594 1.00 89.19 95 ILE A N 1
ATOM 753 C CA . ILE A 1 95 ? 6.427 -2.412 -8.505 1.00 89.19 95 ILE A CA 1
ATOM 754 C C . ILE A 1 95 ? 5.719 -3.084 -9.672 1.00 89.19 95 ILE A C 1
ATOM 756 O O . ILE A 1 95 ? 5.050 -4.101 -9.492 1.00 89.19 95 ILE A O 1
ATOM 760 N N . LEU A 1 96 ? 5.854 -2.498 -10.857 1.00 90.12 96 LEU A N 1
ATOM 761 C CA . LEU A 1 96 ? 5.301 -2.993 -12.108 1.00 90.12 96 LEU A CA 1
ATOM 762 C C . LEU A 1 96 ? 6.424 -3.609 -12.938 1.00 90.12 96 LEU A C 1
ATOM 764 O O . LEU A 1 96 ? 7.410 -2.947 -13.256 1.00 90.12 96 LEU A O 1
ATOM 768 N N . CYS A 1 97 ? 6.273 -4.870 -13.321 1.00 87.88 97 CYS A N 1
ATOM 769 C CA . CYS A 1 97 ? 7.216 -5.563 -14.186 1.00 87.88 97 CYS A CA 1
ATOM 770 C C . CYS A 1 97 ? 6.521 -6.001 -15.468 1.00 87.88 97 CYS A C 1
ATOM 772 O O . CYS A 1 97 ? 5.424 -6.552 -15.428 1.00 87.88 97 CYS A O 1
ATOM 774 N N . TYR A 1 98 ? 7.154 -5.759 -16.610 1.00 90.19 98 TYR A N 1
ATOM 775 C CA . TYR A 1 98 ? 6.667 -6.273 -17.880 1.00 90.19 98 TYR A CA 1
ATOM 776 C C . TYR A 1 98 ? 6.554 -7.798 -17.783 1.00 90.19 98 TYR A C 1
ATOM 778 O O . TYR A 1 98 ? 7.426 -8.440 -17.204 1.00 90.19 98 TYR A O 1
ATOM 786 N N . GLN A 1 99 ? 5.477 -8.402 -18.275 1.00 89.00 99 GLN A N 1
ATOM 787 C CA . GLN A 1 99 ? 5.208 -9.813 -18.001 1.00 89.00 99 GLN A CA 1
ATOM 788 C C . GLN A 1 99 ? 6.289 -10.736 -18.599 1.00 89.00 99 GLN A C 1
ATOM 790 O O . GLN A 1 99 ? 6.815 -11.553 -17.846 1.00 89.00 99 GLN A O 1
ATOM 795 N N . PRO A 1 100 ? 6.723 -10.578 -19.867 1.00 87.44 100 PRO A N 1
ATOM 796 C CA . PRO A 1 100 ? 7.846 -11.354 -20.409 1.00 87.44 100 PRO A CA 1
ATOM 797 C C . PRO A 1 100 ? 9.151 -11.155 -19.620 1.00 87.44 100 PRO A C 1
ATOM 799 O O . PRO A 1 100 ? 9.801 -12.127 -19.245 1.00 87.44 100 PRO A O 1
ATOM 802 N N . THR A 1 101 ? 9.452 -9.895 -19.283 1.00 83.44 101 THR A N 1
ATOM 803 C CA . THR A 1 101 ? 10.240 -9.449 -18.117 1.00 83.44 101 THR A CA 1
ATOM 804 C C . THR A 1 101 ? 10.346 -10.430 -16.943 1.00 83.44 101 THR A C 1
ATOM 806 O O . THR A 1 101 ? 11.336 -11.110 -16.664 1.00 83.44 101 THR A O 1
ATOM 809 N N . TYR A 1 102 ? 9.223 -10.472 -16.239 1.00 82.06 102 TYR A N 1
ATOM 810 C CA . TYR A 1 102 ? 8.999 -11.217 -15.022 1.00 82.06 102 TYR A CA 1
ATOM 811 C C . TYR A 1 102 ? 9.099 -12.730 -15.229 1.00 82.06 102 TYR A C 1
ATOM 813 O O . TYR A 1 102 ? 9.702 -13.420 -14.407 1.00 82.06 102 TYR A O 1
ATOM 821 N N . ASP A 1 103 ? 8.558 -13.245 -16.333 1.00 82.81 103 ASP A N 1
ATOM 822 C CA . ASP A 1 103 ? 8.569 -14.672 -16.654 1.00 82.81 103 ASP A CA 1
ATOM 823 C C . ASP A 1 103 ? 9.994 -15.187 -16.884 1.00 82.81 103 ASP A C 1
ATOM 825 O O . ASP A 1 103 ? 10.325 -16.283 -16.430 1.00 82.81 103 ASP A O 1
ATOM 829 N N . VAL A 1 104 ? 10.870 -14.385 -17.502 1.00 78.81 104 VAL A N 1
ATOM 830 C CA . VAL A 1 104 ? 12.299 -14.710 -17.635 1.00 78.81 104 VAL A CA 1
ATOM 831 C C . VAL A 1 104 ? 12.964 -14.792 -16.262 1.00 78.81 104 VAL A C 1
ATOM 833 O O . VAL A 1 104 ? 13.633 -15.782 -15.961 1.00 78.81 104 VAL A O 1
ATOM 836 N N . TYR A 1 105 ? 12.749 -13.797 -15.397 1.00 73.25 105 TYR A N 1
ATOM 837 C CA . TYR A 1 105 ? 13.345 -13.789 -14.059 1.00 73.25 105 TYR A CA 1
ATOM 838 C C . TYR A 1 105 ? 12.837 -14.932 -13.174 1.00 73.25 105 TYR A C 1
ATOM 840 O O . TYR A 1 105 ? 13.613 -15.541 -12.442 1.00 73.25 105 TYR A O 1
ATOM 848 N N . ARG A 1 106 ? 11.552 -15.280 -13.276 1.00 72.75 106 ARG A N 1
ATOM 849 C CA . ARG A 1 106 ? 10.968 -16.421 -12.564 1.00 72.75 106 ARG A CA 1
ATOM 850 C C . ARG A 1 106 ? 11.388 -17.765 -13.166 1.00 72.75 106 ARG A C 1
ATOM 852 O O . ARG A 1 106 ? 11.552 -18.738 -12.441 1.00 72.75 106 ARG A O 1
ATOM 859 N N . GLY A 1 107 ? 11.5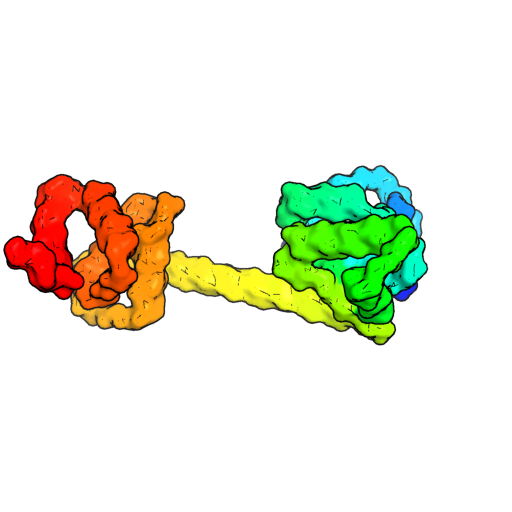77 -17.850 -14.479 1.00 67.81 107 GLY A N 1
ATOM 860 C CA . GLY A 1 107 ? 12.119 -19.047 -15.126 1.00 67.81 107 GLY A CA 1
ATOM 861 C C . GLY A 1 107 ? 13.555 -19.322 -14.678 1.00 67.81 107 GLY A C 1
ATOM 862 O O . GLY A 1 107 ? 13.915 -20.463 -14.390 1.00 67.81 107 GLY A O 1
ATOM 863 N N . ALA A 1 108 ? 14.349 -18.265 -14.523 1.00 62.56 108 ALA A N 1
ATOM 864 C CA . ALA A 1 108 ? 15.728 -18.324 -14.062 1.00 62.56 108 ALA A CA 1
ATOM 865 C C . ALA A 1 108 ? 15.905 -18.732 -12.590 1.00 62.56 108 ALA A C 1
ATOM 867 O O . ALA A 1 108 ? 16.972 -19.213 -12.234 1.00 62.56 108 ALA A O 1
ATOM 868 N N . THR A 1 109 ? 14.886 -18.601 -11.732 1.00 58.03 109 THR A N 1
ATOM 869 C CA . THR A 1 109 ? 14.947 -19.142 -10.358 1.00 58.03 109 THR A CA 1
ATOM 870 C C . THR A 1 109 ? 14.845 -20.668 -10.329 1.00 58.03 109 THR A C 1
ATOM 872 O O . THR A 1 109 ? 15.310 -21.304 -9.386 1.00 58.03 109 THR A O 1
ATOM 875 N N . THR A 1 110 ? 14.248 -21.267 -11.365 1.00 55.69 110 THR A N 1
ATOM 876 C CA . THR A 1 110 ? 13.970 -22.711 -11.435 1.00 55.69 110 THR A CA 1
ATOM 877 C C . THR A 1 110 ? 15.145 -23.497 -12.021 1.00 55.69 110 THR A C 1
ATOM 879 O O . THR A 1 110 ? 15.371 -24.653 -11.667 1.00 55.69 110 THR A O 1
ATOM 882 N N . TYR A 1 111 ? 15.930 -22.863 -12.890 1.00 53.53 111 TYR A N 1
ATOM 883 C CA . TYR A 1 111 ? 17.150 -23.426 -13.457 1.00 53.53 111 TYR A CA 1
ATOM 884 C C . TYR A 1 111 ? 18.339 -22.735 -12.793 1.00 53.53 111 TYR A C 1
ATOM 886 O O . TYR A 1 111 ? 18.343 -21.520 -12.712 1.00 53.53 111 TYR A O 1
ATOM 894 N N . GLN A 1 112 ? 19.349 -23.458 -12.300 1.00 53.56 112 GLN A N 1
ATOM 895 C CA . GLN A 1 112 ? 20.556 -22.846 -11.716 1.00 53.56 112 GLN A CA 1
ATOM 896 C C . GLN A 1 112 ? 21.359 -22.088 -12.790 1.00 53.56 112 GLN A C 1
ATOM 898 O O . GLN A 1 112 ? 22.375 -22.575 -13.291 1.00 53.56 112 GLN A O 1
ATOM 903 N N . VAL A 1 113 ? 20.890 -20.905 -13.184 1.00 55.72 113 VAL A N 1
ATOM 904 C CA . VAL A 1 113 ? 21.557 -20.065 -14.168 1.00 55.72 113 VAL A CA 1
ATOM 905 C C . VAL A 1 113 ? 22.790 -19.461 -13.499 1.00 55.72 113 VAL A C 1
ATOM 907 O O . VAL A 1 113 ? 22.694 -18.720 -12.527 1.00 55.72 113 VAL A O 1
ATOM 910 N N . ARG A 1 114 ? 23.973 -19.818 -14.012 1.00 53.66 114 ARG A N 1
ATOM 911 C CA . ARG A 1 114 ? 25.287 -19.365 -13.516 1.00 53.66 114 ARG A CA 1
ATOM 912 C C . ARG A 1 114 ? 25.693 -17.975 -14.026 1.00 53.66 114 ARG A C 1
ATOM 914 O O . ARG A 1 114 ? 26.838 -17.575 -13.831 1.00 53.66 114 ARG A O 1
ATOM 921 N N . GLU A 1 115 ? 24.798 -17.244 -14.689 1.00 58.59 115 GLU A N 1
ATOM 922 C CA . GLU A 1 115 ? 25.061 -15.852 -15.062 1.00 58.59 115 GLU A CA 1
ATOM 923 C C . GLU A 1 115 ? 24.942 -14.957 -13.823 1.00 58.59 115 GLU A C 1
ATOM 925 O O . GLU A 1 115 ? 23.858 -14.771 -13.265 1.00 58.59 115 GLU A O 1
ATOM 930 N N . SER A 1 116 ? 26.072 -14.392 -13.394 1.00 58.50 116 SER A N 1
ATOM 931 C CA . SER A 1 116 ? 26.181 -13.536 -12.203 1.00 58.50 116 SER A CA 1
ATOM 932 C C . SER A 1 116 ? 25.228 -12.337 -12.232 1.00 58.50 116 SER A C 1
ATOM 934 O O . SER A 1 116 ? 24.704 -11.932 -11.195 1.00 58.50 116 SER A O 1
ATOM 936 N N . THR A 1 117 ? 24.960 -11.798 -13.420 1.00 62.06 117 THR A N 1
ATOM 937 C CA . THR A 1 117 ? 24.072 -10.652 -13.643 1.00 62.06 117 THR A CA 1
ATOM 938 C C . THR A 1 117 ? 22.595 -10.997 -13.466 1.00 62.06 117 THR A C 1
ATOM 940 O O . THR A 1 117 ? 21.831 -10.158 -13.000 1.00 62.06 117 THR A O 1
ATOM 943 N N . LEU A 1 118 ? 22.179 -12.219 -13.801 1.00 61.41 118 LEU A N 1
ATOM 944 C CA . LEU A 1 118 ? 20.798 -12.677 -13.644 1.00 61.41 118 LEU A CA 1
ATOM 945 C C . LEU A 1 118 ? 20.499 -13.028 -12.179 1.00 61.41 118 LEU A C 1
ATOM 947 O O . LEU A 1 118 ? 19.439 -12.683 -11.661 1.00 61.41 118 LEU A O 1
ATOM 951 N N . PHE A 1 119 ? 21.473 -13.633 -11.492 1.00 60.25 119 PHE A N 1
ATOM 952 C CA . PHE A 1 119 ? 21.375 -13.987 -10.075 1.00 60.25 119 PHE A CA 1
ATOM 953 C C . PHE A 1 119 ? 21.231 -12.756 -9.166 1.00 60.25 119 PHE A C 1
ATOM 955 O O . PHE A 1 119 ? 20.337 -12.720 -8.322 1.00 60.25 119 PHE A O 1
ATOM 962 N N . ALA A 1 120 ? 22.053 -11.718 -9.366 1.00 63.09 120 ALA A N 1
ATOM 963 C CA . ALA A 1 120 ? 21.942 -10.467 -8.610 1.00 63.09 120 ALA A CA 1
ATOM 964 C C . ALA A 1 120 ? 20.563 -9.799 -8.791 1.00 63.09 120 ALA A C 1
ATOM 966 O O . ALA A 1 120 ? 19.984 -9.280 -7.841 1.00 63.09 120 ALA A O 1
ATOM 967 N N . LYS A 1 121 ? 19.988 -9.882 -9.997 1.00 65.88 121 LYS A N 1
ATOM 968 C CA . LYS A 1 121 ? 18.671 -9.308 -10.319 1.00 65.88 121 LYS A CA 1
ATOM 969 C C . LYS A 1 121 ? 17.513 -10.128 -9.747 1.00 65.88 121 LYS A C 1
ATOM 971 O O . LYS A 1 121 ? 16.526 -9.555 -9.301 1.00 65.88 121 LYS A O 1
ATOM 976 N N . MET A 1 122 ? 17.639 -11.454 -9.689 1.00 65.00 122 MET A N 1
ATOM 977 C CA . MET A 1 122 ? 16.696 -12.308 -8.957 1.00 65.00 122 MET A CA 1
ATOM 978 C C . MET A 1 122 ? 16.709 -11.998 -7.460 1.00 65.00 122 MET A C 1
ATOM 980 O O . MET A 1 122 ? 15.645 -11.801 -6.876 1.00 65.00 122 MET A O 1
ATOM 984 N N . ALA A 1 123 ? 17.899 -11.874 -6.865 1.00 64.50 123 ALA A N 1
ATOM 985 C CA . ALA A 1 123 ? 18.042 -11.457 -5.474 1.00 64.50 123 ALA A CA 1
ATOM 986 C C . ALA A 1 123 ? 17.404 -10.078 -5.238 1.00 64.50 123 ALA A C 1
ATOM 988 O O . ALA A 1 123 ? 16.756 -9.867 -4.216 1.00 64.50 123 ALA A O 1
ATOM 989 N N . TYR A 1 124 ? 17.501 -9.165 -6.208 1.00 68.00 124 TYR A N 1
ATOM 990 C CA . TYR A 1 124 ? 16.827 -7.873 -6.145 1.00 68.00 124 TYR A CA 1
ATOM 991 C C . TYR A 1 124 ? 15.296 -7.991 -6.187 1.00 68.00 124 TYR A C 1
ATOM 993 O O . TYR A 1 124 ? 14.620 -7.385 -5.365 1.00 68.00 124 TYR A O 1
ATOM 1001 N N . LEU A 1 125 ? 14.716 -8.818 -7.064 1.00 69.69 125 LEU A N 1
ATOM 1002 C CA . LEU A 1 125 ? 13.262 -9.049 -7.066 1.00 69.69 125 LEU A CA 1
ATOM 1003 C C . LEU A 1 125 ? 12.775 -9.721 -5.778 1.00 69.69 125 LEU A C 1
ATOM 1005 O O . LEU A 1 125 ? 11.675 -9.436 -5.304 1.00 69.69 125 LEU A O 1
ATOM 1009 N N . GLU A 1 126 ? 13.584 -10.600 -5.193 1.00 69.38 126 GLU A N 1
ATOM 1010 C CA . GLU A 1 126 ? 13.317 -11.166 -3.871 1.00 69.38 126 GLU A CA 1
ATOM 1011 C C . GLU A 1 126 ? 13.381 -10.098 -2.777 1.00 69.38 126 GLU A C 1
ATOM 1013 O O . GLU A 1 126 ? 12.524 -10.071 -1.897 1.00 69.38 126 GLU A O 1
ATOM 1018 N N . THR A 1 127 ? 14.348 -9.182 -2.834 1.00 68.88 127 THR A N 1
ATOM 1019 C CA . THR A 1 127 ? 14.409 -7.995 -1.970 1.00 68.88 127 THR A CA 1
ATOM 1020 C C . THR A 1 127 ? 13.156 -7.140 -2.145 1.00 68.88 127 THR A C 1
ATOM 1022 O O . THR A 1 127 ? 12.462 -6.874 -1.166 1.00 68.88 127 THR A O 1
ATOM 1025 N N . CYS A 1 128 ? 12.768 -6.825 -3.378 1.00 67.44 128 CYS A N 1
ATOM 1026 C CA . CYS A 1 128 ? 11.526 -6.129 -3.684 1.00 67.44 128 CYS A CA 1
ATOM 1027 C C . CYS A 1 128 ? 10.303 -6.816 -3.073 1.00 67.44 128 CYS A C 1
ATOM 1029 O O . CYS A 1 128 ? 9.486 -6.152 -2.447 1.00 67.44 128 CYS A O 1
ATOM 1031 N N . ASN A 1 129 ? 10.187 -8.140 -3.192 1.00 69.81 129 ASN A N 1
ATOM 1032 C CA . ASN A 1 129 ? 9.083 -8.897 -2.599 1.00 69.81 129 ASN A CA 1
ATOM 1033 C C . ASN A 1 129 ? 9.122 -8.933 -1.065 1.00 69.81 129 ASN A C 1
ATOM 1035 O O . ASN A 1 129 ? 8.070 -9.032 -0.443 1.00 69.81 129 ASN A O 1
ATOM 1039 N N . ARG A 1 130 ? 10.305 -8.858 -0.443 1.00 66.25 130 ARG A N 1
ATOM 1040 C CA . ARG A 1 130 ? 10.432 -8.800 1.022 1.00 66.25 130 ARG A CA 1
ATOM 1041 C C . ARG A 1 130 ? 9.939 -7.473 1.593 1.00 66.25 130 ARG A C 1
ATOM 1043 O O . ARG A 1 130 ? 9.326 -7.475 2.656 1.00 66.25 130 ARG A O 1
ATOM 1050 N N . TYR A 1 131 ? 10.198 -6.366 0.900 1.00 62.66 131 TYR A N 1
ATOM 1051 C CA . TYR A 1 131 ? 9.835 -5.024 1.367 1.00 62.66 131 TYR A CA 1
ATOM 1052 C C . TYR A 1 131 ? 8.481 -4.531 0.833 1.00 62.66 131 TYR A C 1
ATOM 1054 O O . TYR A 1 131 ? 7.848 -3.680 1.453 1.00 62.66 131 TYR A O 1
AT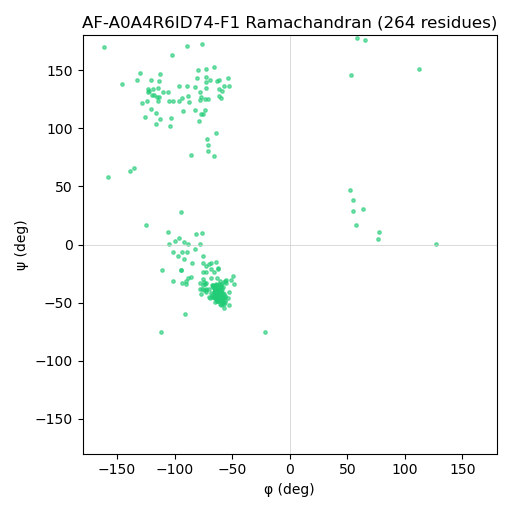OM 1062 N N . ASN A 1 132 ? 7.992 -5.079 -0.282 1.00 61.06 132 ASN A N 1
ATOM 1063 C CA . ASN A 1 132 ? 6.717 -4.689 -0.870 1.00 61.06 132 ASN A CA 1
ATOM 1064 C C . ASN A 1 132 ? 5.567 -5.575 -0.368 1.00 61.06 132 ASN A C 1
ATOM 1066 O O . ASN A 1 132 ? 5.467 -6.750 -0.716 1.00 61.06 132 ASN A O 1
ATOM 1070 N N . GLN A 1 133 ? 4.629 -4.976 0.368 1.00 56.06 133 GLN A N 1
ATOM 1071 C CA . GLN A 1 133 ? 3.429 -5.659 0.867 1.00 56.06 133 GLN A CA 1
ATOM 1072 C C . GLN A 1 133 ? 2.508 -6.186 -0.252 1.00 56.06 133 GLN A C 1
ATOM 1074 O O . GLN A 1 133 ? 1.710 -7.087 0.001 1.00 56.06 133 GLN A O 1
ATOM 1079 N N . MET A 1 134 ? 2.598 -5.642 -1.474 1.00 58.41 134 MET A N 1
ATOM 1080 C CA . MET A 1 134 ? 1.760 -6.032 -2.619 1.00 58.41 134 MET A CA 1
ATOM 1081 C C . MET A 1 134 ? 2.453 -6.969 -3.620 1.00 58.41 134 MET A C 1
ATOM 1083 O O . MET A 1 134 ? 1.796 -7.468 -4.532 1.00 58.41 134 MET A O 1
ATOM 1087 N N . GLY A 1 135 ? 3.753 -7.239 -3.452 1.00 70.44 135 GLY A N 1
ATOM 1088 C CA . GLY A 1 135 ? 4.548 -8.004 -4.416 1.00 70.44 135 GLY A CA 1
ATOM 1089 C C . GLY A 1 135 ? 4.724 -7.306 -5.775 1.00 70.44 135 GLY A C 1
ATOM 1090 O O . GLY A 1 135 ? 4.212 -6.213 -6.025 1.00 70.44 135 GLY A O 1
ATOM 1091 N N . ILE A 1 136 ? 5.502 -7.928 -6.660 1.00 81.56 136 ILE A N 1
ATOM 1092 C CA . ILE A 1 136 ? 5.722 -7.438 -8.030 1.00 81.56 136 ILE A CA 1
ATOM 1093 C C . ILE A 1 136 ? 4.503 -7.759 -8.905 1.00 81.56 136 ILE A C 1
ATOM 1095 O O . ILE A 1 136 ? 4.098 -8.917 -9.012 1.00 81.56 136 ILE A O 1
ATOM 1099 N N . ILE A 1 137 ? 3.949 -6.744 -9.568 1.00 86.75 137 ILE A N 1
ATOM 1100 C CA . ILE A 1 137 ? 2.761 -6.858 -10.421 1.00 86.75 137 ILE A CA 1
ATOM 1101 C C . ILE A 1 137 ? 3.176 -6.894 -11.892 1.00 86.75 137 ILE A C 1
ATOM 1103 O O . ILE A 1 137 ? 3.826 -5.978 -12.394 1.00 86.75 137 ILE A O 1
ATOM 1107 N N . GLY A 1 138 ? 2.767 -7.950 -12.590 1.00 87.19 138 GLY A N 1
ATOM 1108 C CA . GLY A 1 138 ? 2.972 -8.102 -14.027 1.00 87.19 138 GLY A CA 1
ATOM 1109 C C . GLY A 1 138 ? 2.068 -7.190 -14.864 1.00 87.19 138 GLY A C 1
ATOM 1110 O O . GLY A 1 138 ? 0.883 -7.051 -14.556 1.00 87.19 138 GLY A O 1
ATOM 1111 N N . TYR A 1 139 ? 2.591 -6.604 -15.943 1.00 90.81 139 TYR A N 1
ATOM 1112 C CA . TYR A 1 139 ? 1.796 -5.918 -16.972 1.00 90.81 139 TYR A CA 1
ATOM 1113 C C . TYR A 1 139 ? 2.173 -6.388 -18.384 1.00 90.81 139 TYR A C 1
ATOM 1115 O O . TYR A 1 139 ? 3.317 -6.739 -18.654 1.00 90.81 139 TYR A O 1
ATOM 1123 N N . GLN A 1 140 ? 1.196 -6.412 -19.289 1.00 89.00 140 GLN A N 1
ATOM 1124 C CA . GLN A 1 140 ? 1.383 -6.795 -20.695 1.00 89.00 140 GLN A CA 1
ATOM 1125 C C . GLN A 1 140 ? 1.755 -5.585 -21.560 1.00 89.00 140 GLN A C 1
ATOM 1127 O O . GLN A 1 140 ? 1.659 -4.441 -21.106 1.00 89.00 140 GLN A O 1
ATOM 1132 N N . ASP A 1 141 ? 2.128 -5.826 -22.819 1.00 79.50 141 ASP A N 1
ATOM 1133 C CA . ASP A 1 141 ? 2.307 -4.750 -23.800 1.00 79.50 141 ASP A CA 1
ATOM 1134 C C . ASP A 1 141 ? 1.064 -3.862 -23.870 1.00 79.50 141 ASP A C 1
ATOM 1136 O O . ASP A 1 141 ? -0.065 -4.356 -23.861 1.00 79.50 141 ASP A O 1
ATOM 1140 N N . PHE A 1 142 ? 1.289 -2.545 -23.921 1.00 79.81 142 PHE A N 1
ATOM 1141 C CA . PHE A 1 142 ? 0.235 -1.520 -23.926 1.00 79.81 142 PHE A CA 1
ATOM 1142 C C . PHE A 1 142 ? -0.708 -1.575 -22.704 1.00 79.81 142 PHE A C 1
ATOM 1144 O O . PHE A 1 142 ? -1.800 -1.014 -22.724 1.00 79.81 142 PHE A O 1
ATOM 1151 N N . GLY A 1 143 ? -0.304 -2.265 -21.631 1.00 88.94 143 GLY A N 1
ATOM 1152 C CA . GLY A 1 143 ? -1.110 -2.475 -20.429 1.00 88.94 143 GLY A CA 1
ATOM 1153 C C . GLY A 1 143 ? -0.695 -1.640 -19.217 1.00 88.94 143 GLY A C 1
ATOM 1154 O O . GLY A 1 143 ? -1.309 -1.790 -18.159 1.00 88.94 143 GLY A O 1
ATOM 1155 N N . LEU A 1 144 ? 0.340 -0.795 -19.322 1.00 92.50 144 LEU A N 1
ATOM 1156 C CA . LEU A 1 144 ? 0.891 -0.100 -18.156 1.00 92.50 144 LEU A CA 1
ATOM 1157 C C . LEU A 1 144 ? -0.097 0.911 -17.562 1.00 92.50 144 LEU A C 1
ATOM 1159 O O . LEU A 1 144 ? -0.283 0.916 -16.347 1.00 92.50 144 LEU A O 1
ATOM 1163 N N . GLU A 1 145 ? -0.760 1.720 -18.394 1.00 94.38 145 GLU A N 1
ATOM 1164 C CA . GLU A 1 145 ? -1.764 2.690 -17.933 1.00 94.38 145 GLU A CA 1
ATOM 1165 C C . GLU A 1 145 ? -2.824 2.000 -17.060 1.00 94.38 145 GLU A C 1
ATOM 1167 O O . GLU A 1 145 ? -3.057 2.382 -15.910 1.00 94.38 145 GLU A O 1
ATOM 1172 N N . GLN A 1 146 ? -3.414 0.918 -17.575 1.00 95.06 146 GLN A N 1
ATOM 1173 C CA . GLN A 1 146 ? -4.448 0.176 -16.862 1.00 95.06 146 GLN A CA 1
ATOM 1174 C C . GLN A 1 146 ? -3.900 -0.508 -15.604 1.00 95.06 146 GLN A C 1
ATOM 1176 O O . GLN A 1 146 ? -4.597 -0.568 -14.589 1.00 95.06 146 GLN A O 1
ATOM 1181 N N . ALA A 1 147 ? -2.658 -1.002 -15.639 1.00 93.75 147 ALA A N 1
ATOM 1182 C CA . ALA A 1 147 ? -2.002 -1.556 -14.461 1.00 93.75 147 ALA A CA 1
ATOM 1183 C C . ALA A 1 147 ? -1.868 -0.492 -13.361 1.00 93.75 147 ALA A C 1
ATOM 1185 O O . ALA A 1 147 ? -2.281 -0.743 -12.231 1.00 93.75 147 ALA A O 1
ATOM 1186 N N . ILE A 1 148 ? -1.394 0.714 -13.685 1.00 93.56 148 ILE A N 1
ATOM 1187 C CA . ILE A 1 148 ? -1.286 1.826 -12.729 1.00 93.56 148 ILE A CA 1
ATOM 1188 C C . ILE A 1 148 ? -2.662 2.174 -12.148 1.00 93.56 148 ILE A C 1
ATOM 1190 O O . ILE A 1 148 ? -2.817 2.221 -10.925 1.00 93.56 148 ILE A O 1
ATOM 1194 N N . ILE A 1 149 ? -3.674 2.359 -13.005 1.00 94.19 149 ILE A N 1
ATOM 1195 C CA . ILE A 1 149 ? -5.043 2.689 -12.579 1.00 94.19 149 ILE A CA 1
ATOM 1196 C C . ILE A 1 149 ? -5.581 1.636 -11.611 1.00 94.19 149 ILE A C 1
ATOM 1198 O O . ILE A 1 149 ? -6.096 1.981 -10.545 1.00 94.19 149 ILE A O 1
ATOM 1202 N N . ASN A 1 150 ? -5.432 0.355 -11.948 1.00 92.81 150 ASN A N 1
ATOM 1203 C CA . ASN A 1 150 ? -5.928 -0.743 -11.125 1.00 92.81 150 ASN A CA 1
ATOM 1204 C C . ASN A 1 150 ? -5.235 -0.791 -9.760 1.00 92.81 150 ASN A C 1
ATOM 1206 O O . ASN A 1 150 ? -5.908 -0.957 -8.744 1.00 92.81 150 ASN A O 1
ATOM 1210 N N . GLN A 1 151 ? -3.912 -0.619 -9.720 1.00 91.12 151 GLN A N 1
ATOM 1211 C CA . GLN A 1 151 ? -3.146 -0.731 -8.476 1.00 91.12 151 GLN A CA 1
ATOM 1212 C C . GLN A 1 151 ? -3.377 0.458 -7.543 1.00 91.12 151 GLN A C 1
ATOM 1214 O O . GLN A 1 151 ? -3.598 0.269 -6.346 1.00 91.12 151 GLN A O 1
ATOM 1219 N N . ILE A 1 152 ? -3.439 1.680 -8.078 1.00 91.50 152 ILE A N 1
ATOM 1220 C CA . ILE A 1 152 ? -3.795 2.857 -7.273 1.00 91.50 152 ILE A CA 1
ATOM 1221 C C . ILE A 1 152 ? -5.237 2.743 -6.767 1.00 91.50 152 ILE A C 1
ATOM 1223 O O . ILE A 1 152 ? -5.508 3.017 -5.597 1.00 91.50 152 ILE A O 1
ATOM 1227 N N . SER A 1 153 ? -6.161 2.274 -7.609 1.00 91.12 153 SER A N 1
ATOM 1228 C CA . SER A 1 153 ? -7.551 2.049 -7.197 1.00 91.12 153 SER A CA 1
ATOM 1229 C C . SER A 1 153 ? -7.659 0.986 -6.100 1.00 91.12 153 SER A C 1
ATOM 1231 O O . SER A 1 153 ? -8.444 1.148 -5.165 1.00 91.12 153 SER A O 1
ATOM 1233 N N . ALA A 1 154 ? -6.854 -0.079 -6.168 1.00 89.06 154 ALA A N 1
ATOM 1234 C CA . ALA A 1 154 ? -6.799 -1.118 -5.143 1.00 89.06 154 ALA A CA 1
ATOM 1235 C C . ALA A 1 154 ? -6.259 -0.582 -3.806 1.00 89.06 154 ALA A C 1
ATOM 1237 O O . ALA A 1 154 ? -6.861 -0.836 -2.758 1.00 89.06 154 ALA A O 1
ATOM 1238 N N . LEU A 1 155 ? -5.188 0.220 -3.837 1.00 87.56 155 LEU A N 1
ATOM 1239 C CA . LEU A 1 155 ? -4.673 0.919 -2.655 1.00 87.56 155 LEU A CA 1
ATOM 1240 C C . LEU A 1 155 ? -5.736 1.829 -2.036 1.00 87.56 155 LEU A C 1
ATOM 1242 O O . LEU A 1 155 ? -5.968 1.788 -0.827 1.00 87.56 155 LEU A O 1
ATOM 1246 N N . PHE A 1 156 ? -6.434 2.605 -2.865 1.00 88.75 156 PHE A N 1
ATOM 1247 C CA . PHE A 1 156 ? -7.500 3.484 -2.404 1.00 88.75 156 P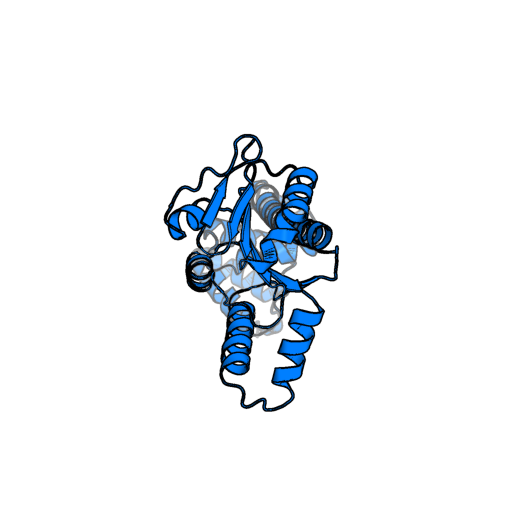HE A CA 1
ATOM 1248 C C . PHE A 1 156 ? -8.666 2.702 -1.784 1.00 88.75 156 PHE A C 1
ATOM 1250 O O . PHE A 1 156 ? -9.144 3.049 -0.703 1.00 88.75 156 PHE A O 1
ATOM 1257 N N . ALA A 1 157 ? -9.093 1.600 -2.407 1.00 88.94 157 ALA A N 1
ATOM 1258 C CA . ALA A 1 157 ? -10.127 0.723 -1.863 1.00 88.94 157 ALA A CA 1
ATOM 1259 C C . ALA A 1 157 ? -9.714 0.113 -0.509 1.00 88.94 157 ALA A C 1
ATOM 1261 O O . ALA A 1 157 ? -10.527 0.053 0.420 1.00 88.94 157 ALA A O 1
ATOM 1262 N N . SER A 1 158 ? -8.447 -0.288 -0.369 1.00 86.94 158 SER A N 1
ATOM 1263 C CA . SER A 1 158 ? -7.881 -0.773 0.895 1.00 86.94 158 SER A CA 1
ATOM 1264 C C . SER A 1 158 ? -7.892 0.318 1.972 1.00 86.94 158 SER A C 1
ATOM 1266 O O . SER A 1 158 ? -8.409 0.107 3.072 1.00 86.94 158 SER A O 1
ATOM 1268 N N . ALA A 1 159 ? -7.436 1.528 1.635 1.00 87.62 159 ALA A N 1
ATOM 1269 C CA . ALA A 1 159 ? -7.458 2.678 2.535 1.00 87.62 159 ALA A CA 1
ATOM 1270 C C . ALA A 1 159 ? -8.887 3.031 2.985 1.00 87.62 159 ALA A C 1
ATOM 1272 O O . ALA A 1 159 ? -9.125 3.260 4.173 1.00 87.62 159 ALA A O 1
ATOM 1273 N N . LEU A 1 160 ? -9.866 3.002 2.073 1.00 89.75 160 LEU A N 1
ATOM 1274 C CA . LEU A 1 160 ? -11.278 3.202 2.404 1.00 89.75 160 LEU A CA 1
ATOM 1275 C C . LEU A 1 160 ? -11.798 2.132 3.365 1.00 89.75 160 LEU A C 1
ATOM 1277 O O . LEU A 1 160 ? -12.488 2.463 4.329 1.00 89.75 160 LEU A O 1
ATOM 1281 N N . LYS A 1 161 ? -11.463 0.859 3.142 1.00 89.31 161 LYS A N 1
ATOM 1282 C CA . LYS A 1 161 ? -11.859 -0.242 4.030 1.00 89.31 161 LYS A CA 1
ATOM 1283 C C . LYS A 1 161 ? -11.250 -0.086 5.428 1.00 89.31 161 LYS A C 1
ATOM 1285 O O . LYS A 1 161 ? -11.949 -0.295 6.426 1.00 89.31 161 LYS A O 1
ATOM 1290 N N . ASN A 1 162 ? -9.988 0.331 5.509 1.00 87.75 162 ASN A N 1
ATOM 1291 C CA . ASN A 1 162 ? -9.306 0.606 6.774 1.00 87.75 162 ASN A CA 1
ATOM 1292 C C . ASN A 1 162 ? -9.954 1.789 7.503 1.00 87.75 162 ASN A C 1
ATOM 1294 O O . ASN A 1 162 ? -10.299 1.672 8.679 1.00 87.75 162 ASN A O 1
ATOM 1298 N N . ASN A 1 163 ? -10.240 2.880 6.790 1.00 90.88 163 ASN A N 1
ATOM 1299 C CA . ASN A 1 163 ? -10.926 4.045 7.345 1.00 90.88 163 ASN A CA 1
ATOM 1300 C C . ASN A 1 163 ? -12.353 3.702 7.813 1.00 90.88 163 ASN A C 1
ATOM 1302 O O . ASN A 1 163 ? -12.764 4.066 8.910 1.00 90.88 163 ASN A O 1
ATOM 1306 N N . GLN A 1 164 ? -13.115 2.920 7.045 1.00 90.38 164 GLN A N 1
ATOM 1307 C CA . GLN A 1 164 ? -14.431 2.436 7.477 1.00 90.38 164 GLN A CA 1
ATOM 1308 C C . GLN A 1 164 ? -14.348 1.580 8.743 1.00 90.38 164 GLN A C 1
ATOM 1310 O O . GLN A 1 164 ? -15.226 1.675 9.599 1.00 90.38 164 GLN A O 1
ATOM 1315 N N . SER A 1 165 ? -13.320 0.741 8.866 1.00 87.25 165 SER A N 1
ATOM 1316 C CA . SER A 1 165 ? -13.105 -0.092 10.053 1.00 87.25 165 SER A CA 1
ATOM 1317 C C . SER A 1 165 ? -12.754 0.768 11.269 1.00 87.25 165 SER A C 1
ATOM 1319 O O . SER A 1 165 ? -13.363 0.603 12.327 1.00 87.25 165 SER A O 1
ATOM 1321 N N . TYR A 1 166 ? -11.881 1.762 11.088 1.00 88.25 166 TYR A N 1
ATOM 1322 C CA . TYR A 1 166 ? -11.580 2.773 12.100 1.00 88.25 166 TYR A CA 1
ATOM 1323 C C . TYR A 1 166 ? -12.838 3.545 12.528 1.00 88.25 166 TYR A C 1
ATOM 1325 O O . TYR A 1 166 ? -13.153 3.606 13.715 1.00 88.25 166 TYR A O 1
ATOM 1333 N N . ASN A 1 167 ? -13.628 4.050 11.578 1.00 88.81 167 ASN A N 1
ATOM 1334 C CA . ASN A 1 167 ? -14.859 4.792 11.859 1.00 88.81 167 ASN A CA 1
ATOM 1335 C C . ASN A 1 167 ? -15.913 3.933 12.563 1.00 88.81 167 ASN A C 1
ATOM 1337 O O . ASN A 1 167 ? -16.592 4.415 13.468 1.00 88.81 167 ASN A O 1
ATOM 1341 N N . LYS A 1 168 ? -16.045 2.651 12.197 1.00 88.06 168 LYS A N 1
ATOM 1342 C CA . LYS A 1 168 ? -16.914 1.699 12.909 1.00 88.06 168 LYS A CA 1
ATOM 1343 C C . LYS A 1 168 ? -16.466 1.526 14.357 1.00 88.06 168 LYS A C 1
ATOM 1345 O O . LYS A 1 168 ? -17.305 1.607 15.252 1.00 88.06 168 LYS A O 1
ATOM 1350 N N . ARG A 1 169 ? -15.161 1.347 14.588 1.00 88.81 169 ARG A N 1
ATOM 1351 C CA . ARG A 1 169 ? -14.574 1.243 15.930 1.00 88.81 169 ARG A CA 1
ATOM 1352 C C . ARG A 1 169 ? -14.835 2.509 16.749 1.00 88.81 169 ARG A C 1
ATOM 1354 O O . ARG A 1 169 ? -15.358 2.412 17.853 1.00 88.81 169 ARG A O 1
ATOM 1361 N N . GLN A 1 170 ? -14.573 3.690 16.189 1.00 88.12 170 GLN A N 1
ATOM 1362 C CA . GLN A 1 170 ? -14.809 4.971 16.866 1.00 88.12 170 GLN A CA 1
ATOM 1363 C C . GLN A 1 170 ? -16.291 5.235 17.140 1.00 88.12 170 GLN A C 1
ATOM 1365 O O . GLN A 1 170 ? -16.659 5.670 18.228 1.00 88.12 170 GLN A O 1
ATOM 1370 N N . SER A 1 171 ? -17.170 4.918 16.189 1.00 87.00 171 SER A N 1
ATOM 1371 C CA . SER A 1 171 ? -18.617 5.023 16.382 1.00 87.00 171 SER A CA 1
ATOM 1372 C C . SER A 1 171 ? -19.101 4.102 17.501 1.00 87.00 171 SER A C 1
ATOM 1374 O O . SER A 1 171 ? -19.916 4.511 18.326 1.00 87.00 171 SER A O 1
ATOM 1376 N N . PHE A 1 172 ? -18.577 2.875 17.572 1.00 87.12 172 PHE A N 1
ATOM 1377 C CA . PHE A 1 172 ? -18.886 1.948 18.654 1.00 87.12 172 PHE A CA 1
ATOM 1378 C C . PHE A 1 172 ? -18.416 2.486 20.013 1.00 87.12 172 PHE A C 1
ATOM 1380 O O . PHE A 1 172 ? -19.210 2.527 20.953 1.00 87.12 172 PHE A O 1
ATOM 1387 N N . ILE A 1 173 ? -17.176 2.972 20.106 1.00 87.38 173 ILE A N 1
ATOM 1388 C CA . ILE A 1 173 ? -16.640 3.583 21.330 1.00 87.38 173 ILE A CA 1
ATOM 1389 C C . ILE A 1 173 ? -17.524 4.759 21.769 1.00 87.38 173 ILE A C 1
ATOM 1391 O O . ILE A 1 173 ? -18.058 4.761 22.877 1.00 87.38 173 ILE A O 1
ATOM 1395 N N . ASN A 1 174 ? -17.760 5.725 20.886 1.00 86.12 174 ASN A N 1
ATOM 1396 C CA . ASN A 1 174 ? -18.462 6.953 21.250 1.00 86.12 174 ASN A CA 1
ATOM 1397 C C . ASN A 1 174 ? -19.948 6.717 21.537 1.00 86.12 174 ASN A C 1
ATOM 1399 O O . ASN A 1 174 ? -20.460 7.196 22.544 1.00 86.12 174 ASN A O 1
ATOM 1403 N N . ASN A 1 175 ? -20.647 5.953 20.696 1.00 82.06 175 ASN A N 1
ATOM 1404 C CA . ASN A 1 175 ? -22.102 5.817 20.792 1.00 82.06 175 ASN A CA 1
ATOM 1405 C C . ASN A 1 175 ? -22.545 4.661 21.686 1.00 82.06 175 ASN A C 1
ATOM 1407 O O . ASN A 1 175 ? -23.599 4.751 22.316 1.00 82.06 175 ASN A O 1
ATOM 1411 N N . GLN A 1 176 ? -21.787 3.559 21.711 1.00 79.75 176 GLN A N 1
ATOM 1412 C CA . GLN A 1 176 ? -22.104 2.437 22.586 1.00 79.75 176 GLN A CA 1
ATOM 1413 C C . GLN A 1 176 ? -21.387 2.595 23.915 1.00 79.75 176 GLN A C 1
ATOM 1415 O O . GLN A 1 176 ? -22.095 2.717 24.895 1.00 79.75 176 GLN A O 1
ATOM 1420 N N . LEU A 1 177 ? -20.053 2.663 23.976 1.00 82.06 177 LEU A N 1
ATOM 1421 C CA . LEU A 1 177 ? -19.322 2.597 25.256 1.00 82.06 177 LEU A CA 1
ATOM 1422 C C . LEU A 1 177 ? -19.426 3.866 26.126 1.00 82.06 177 LEU A C 1
ATOM 1424 O O . LEU A 1 177 ? -19.521 3.771 27.357 1.00 82.06 177 LEU A O 1
ATOM 1428 N N . TYR A 1 178 ? -19.400 5.048 25.506 1.00 82.38 178 TYR A N 1
ATOM 1429 C CA . TYR A 1 178 ? -19.479 6.334 26.214 1.00 82.38 178 TYR A CA 1
ATOM 1430 C C . TYR A 1 178 ? -20.866 6.984 26.156 1.00 82.38 178 T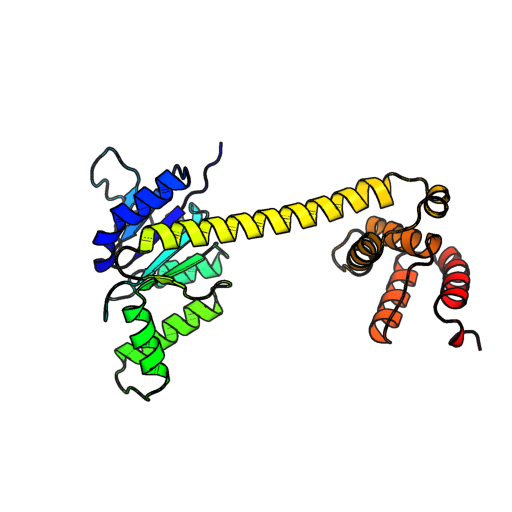YR A C 1
ATOM 1432 O O . TYR A 1 178 ? -21.265 7.654 27.108 1.00 82.38 178 TYR A O 1
ATOM 1440 N N . GLY A 1 179 ? -21.612 6.770 25.072 1.00 71.56 179 GLY A N 1
ATOM 1441 C CA . GLY A 1 179 ? -22.884 7.446 24.806 1.00 71.56 179 GLY A CA 1
ATOM 1442 C C . GLY A 1 179 ? -24.074 6.946 25.626 1.00 71.56 179 GLY A C 1
ATOM 1443 O O . GLY A 1 179 ? -25.084 7.642 25.711 1.00 71.56 179 GLY A O 1
ATOM 1444 N N . LYS A 1 180 ? -23.981 5.766 26.251 1.00 68.19 180 LYS A N 1
ATOM 1445 C CA . LYS A 1 180 ? -25.071 5.182 27.046 1.00 68.19 180 LYS A CA 1
ATOM 1446 C C . LYS A 1 180 ? -24.711 5.108 28.520 1.00 68.19 180 LYS A C 1
ATOM 1448 O O . LYS A 1 180 ? -23.591 4.763 28.904 1.00 68.19 180 LYS A O 1
ATOM 1453 N N . LYS A 1 181 ? -25.692 5.384 29.384 1.00 64.38 181 LYS A N 1
ATOM 1454 C CA . LYS A 1 181 ? -25.526 5.137 30.822 1.00 64.38 181 LYS A CA 1
ATOM 1455 C C . LYS A 1 181 ? -25.491 3.630 31.059 1.00 64.38 181 LYS A C 1
ATOM 1457 O O . LYS A 1 181 ? -26.275 2.885 30.484 1.00 64.38 181 LYS A O 1
ATOM 1462 N N . TYR A 1 182 ? -24.646 3.181 31.985 1.00 60.31 182 TYR A N 1
ATOM 1463 C CA . TYR A 1 182 ? -24.382 1.757 32.244 1.00 60.31 182 TYR A CA 1
ATOM 1464 C C . TYR A 1 182 ? -25.624 0.862 32.394 1.00 60.31 182 TYR A C 1
ATOM 1466 O O . TYR A 1 182 ? -25.624 -0.296 31.990 1.00 60.31 182 TYR A O 1
ATOM 1474 N N . LYS A 1 183 ? -26.709 1.394 32.966 1.00 59.03 183 LYS A N 1
ATOM 1475 C CA . LYS A 1 183 ? -27.959 0.651 33.192 1.00 59.03 183 LYS A CA 1
ATOM 1476 C C . LYS A 1 183 ? -28.756 0.392 31.907 1.00 59.03 183 LYS A C 1
ATOM 1478 O O . LYS A 1 183 ? -29.608 -0.492 31.892 1.00 59.03 183 LYS A O 1
ATOM 1483 N N . GLU A 1 184 ? -28.487 1.139 30.841 1.00 63.28 184 GLU A N 1
ATOM 1484 C CA . GLU A 1 184 ? -29.205 1.068 29.565 1.00 63.28 184 GLU A CA 1
ATOM 1485 C C . GLU A 1 184 ? -28.656 -0.028 28.644 1.00 63.28 184 GLU A C 1
ATOM 1487 O O . GLU A 1 184 ? -29.365 -0.473 27.742 1.00 63.28 184 GLU A O 1
ATOM 1492 N N . TYR A 1 185 ? -27.455 -0.556 28.916 1.00 62.16 185 TYR A N 1
ATOM 1493 C CA . TYR A 1 185 ? -26.889 -1.683 28.165 1.00 62.16 185 TYR A CA 1
ATOM 1494 C C . TYR A 1 185 ? -27.744 -2.948 28.242 1.00 62.16 185 TYR A C 1
ATOM 1496 O O . TYR A 1 185 ? -27.843 -3.675 27.262 1.00 62.16 185 TYR A O 1
ATOM 1504 N N . LYS A 1 186 ? -28.457 -3.162 29.356 1.00 58.22 186 LYS A N 1
ATOM 1505 C CA . LYS A 1 186 ? -29.388 -4.291 29.516 1.00 58.22 186 LYS A CA 1
ATOM 1506 C C . LYS A 1 186 ? -30.564 -4.269 28.530 1.00 58.22 186 LYS A C 1
ATOM 1508 O O . LYS A 1 186 ? -31.205 -5.297 28.348 1.00 58.22 186 LYS A O 1
ATOM 1513 N N . LYS A 1 187 ? -30.889 -3.110 27.943 1.00 56.28 187 LYS A N 1
ATOM 1514 C CA . LYS A 1 187 ? -32.066 -2.926 27.074 1.00 56.28 187 LYS A CA 1
ATOM 1515 C C . LYS A 1 187 ? -31.756 -3.040 25.582 1.00 56.28 187 LYS A C 1
ATOM 1517 O O . LYS A 1 187 ? -32.684 -3.082 24.782 1.00 56.28 187 LYS A O 1
ATOM 1522 N N . HIS A 1 188 ? -30.482 -3.084 25.202 1.00 56.62 188 HIS A N 1
ATOM 1523 C CA . HIS A 1 188 ? -30.078 -3.174 23.805 1.00 56.62 188 HIS A CA 1
ATOM 1524 C C . HIS A 1 188 ? -29.340 -4.491 23.573 1.00 56.62 188 HIS A C 1
ATOM 1526 O O . HIS A 1 188 ? -28.181 -4.596 23.976 1.00 56.62 188 HIS A O 1
ATOM 1532 N N . PRO A 1 189 ? -29.986 -5.494 22.947 1.00 55.38 189 PRO A N 1
ATOM 1533 C CA . PRO A 1 189 ? -29.312 -6.737 22.618 1.00 55.38 189 PRO A CA 1
ATOM 1534 C C . PRO A 1 189 ? -28.110 -6.442 21.721 1.00 55.38 189 PRO A C 1
ATOM 1536 O O . PRO A 1 189 ? -28.185 -5.663 20.765 1.00 55.38 189 PRO A O 1
ATOM 1539 N N . ILE A 1 190 ? -26.980 -7.036 22.082 1.00 61.78 190 ILE A N 1
ATOM 1540 C CA . ILE A 1 190 ? -25.737 -6.893 21.344 1.00 61.78 190 ILE A CA 1
ATOM 1541 C C . ILE A 1 190 ? -25.840 -7.684 20.041 1.00 61.78 190 ILE A C 1
ATOM 1543 O O . ILE A 1 190 ? -26.271 -8.833 20.030 1.00 61.78 190 ILE A O 1
ATOM 1547 N N . THR A 1 191 ? -25.409 -7.079 18.934 1.00 67.69 191 THR A N 1
ATOM 1548 C CA . THR A 1 191 ? -25.187 -7.822 17.689 1.00 67.69 191 THR A CA 1
ATOM 1549 C C . THR A 1 191 ? -23.836 -8.533 17.753 1.00 67.69 191 THR A C 1
ATOM 1551 O O . THR A 1 191 ? -22.870 -7.949 18.239 1.00 67.69 191 THR A O 1
ATOM 1554 N N . ASN A 1 192 ? -23.710 -9.745 17.203 1.00 66.38 192 ASN A N 1
ATOM 1555 C CA . ASN A 1 192 ? -22.434 -10.489 17.197 1.00 66.38 192 ASN A CA 1
ATOM 1556 C C . ASN A 1 192 ? -21.245 -9.659 16.666 1.00 66.38 192 ASN A C 1
ATOM 1558 O O . ASN A 1 192 ? -20.124 -9.799 17.138 1.00 66.38 192 ASN A O 1
ATOM 1562 N N . LYS A 1 193 ? -21.491 -8.720 15.740 1.00 67.75 193 LYS A N 1
ATOM 1563 C CA . LYS A 1 193 ? -20.469 -7.792 15.223 1.00 67.75 193 LYS A CA 1
ATOM 1564 C C . LYS A 1 193 ? -19.952 -6.794 16.272 1.00 67.75 193 LYS A C 1
ATOM 1566 O O . LYS A 1 193 ? -18.780 -6.437 16.245 1.00 67.75 193 LYS A O 1
ATOM 1571 N N . ASN A 1 194 ? -20.807 -6.348 17.189 1.00 76.69 194 ASN A N 1
ATOM 1572 C CA . ASN A 1 194 ? -20.425 -5.454 18.283 1.00 76.69 194 ASN A CA 1
ATOM 1573 C C . ASN A 1 194 ? -19.662 -6.192 19.391 1.00 76.69 194 ASN A C 1
ATOM 1575 O O . ASN A 1 194 ? -18.821 -5.579 20.040 1.00 76.69 194 ASN A O 1
ATOM 1579 N N . VAL A 1 195 ? -19.934 -7.490 19.590 1.00 77.06 195 VAL A N 1
ATOM 1580 C CA . VAL A 1 195 ? -19.160 -8.350 20.505 1.00 77.06 195 VAL A CA 1
ATOM 1581 C C . VAL A 1 195 ? -17.700 -8.381 20.067 1.00 77.06 195 VAL A C 1
ATOM 1583 O O . VAL A 1 195 ? -16.820 -8.073 20.861 1.00 77.06 195 VAL A O 1
ATOM 1586 N N . GLU A 1 196 ? -17.450 -8.676 18.791 1.00 82.00 196 GLU A N 1
ATOM 1587 C CA . GLU A 1 196 ? -16.093 -8.807 18.254 1.00 82.00 196 GLU A CA 1
ATOM 1588 C C . GLU A 1 196 ? -15.312 -7.487 18.312 1.00 82.00 196 GLU A C 1
ATOM 1590 O O . GLU A 1 196 ? -14.184 -7.441 18.790 1.00 82.00 196 GLU A O 1
ATOM 1595 N N . LEU A 1 197 ? -15.935 -6.370 17.925 1.00 85.19 197 LEU A N 1
ATOM 1596 C CA . LEU A 1 197 ? -15.314 -5.047 18.065 1.00 85.19 197 LEU A CA 1
ATOM 1597 C C . LEU A 1 197 ? -14.995 -4.706 19.527 1.00 85.19 197 LEU A C 1
ATOM 1599 O O . LEU A 1 197 ? -13.931 -4.165 19.822 1.00 85.19 197 LEU A O 1
ATOM 1603 N N . CYS A 1 198 ? -15.900 -5.032 20.451 1.00 85.00 198 CYS A N 1
ATOM 1604 C CA . CYS A 1 198 ? -15.660 -4.837 21.874 1.00 85.00 198 CYS A CA 1
ATOM 1605 C C . CYS A 1 198 ? -14.505 -5.712 22.368 1.00 85.00 198 CYS A C 1
ATOM 1607 O O . CYS A 1 198 ? -13.718 -5.265 23.198 1.00 85.00 198 CYS A O 1
ATOM 1609 N N . ARG A 1 199 ? -14.401 -6.945 21.857 1.00 83.94 199 ARG A N 1
ATOM 1610 C CA . ARG A 1 199 ? -13.337 -7.900 22.178 1.00 83.94 199 ARG A CA 1
ATOM 1611 C C . ARG A 1 199 ? -11.986 -7.322 21.783 1.00 83.94 199 ARG A C 1
ATOM 1613 O O . ARG A 1 199 ? -11.098 -7.219 22.619 1.00 83.94 199 ARG A O 1
ATOM 1620 N N . GLN A 1 200 ? -11.883 -6.856 20.543 1.00 87.50 200 GLN A N 1
ATOM 1621 C CA . GLN A 1 200 ? -10.680 -6.217 20.019 1.00 87.50 200 GLN A CA 1
ATOM 1622 C C . GLN A 1 200 ? -10.265 -5.017 20.872 1.00 87.50 200 GLN A C 1
ATOM 1624 O O . GLN A 1 200 ? -9.105 -4.914 21.234 1.00 87.50 200 GLN A O 1
ATOM 1629 N N . ILE A 1 201 ? -11.207 -4.151 21.262 1.00 88.88 201 ILE A N 1
ATOM 1630 C CA . ILE A 1 201 ? -10.931 -3.001 22.142 1.00 88.88 201 ILE A CA 1
ATOM 1631 C C . ILE A 1 201 ? -10.465 -3.448 23.535 1.00 88.88 201 ILE A C 1
ATOM 1633 O O . ILE A 1 201 ? -9.550 -2.855 24.097 1.00 88.88 201 ILE A O 1
ATOM 1637 N N . LEU A 1 202 ? -11.104 -4.468 24.112 1.00 86.25 202 LEU A N 1
ATOM 1638 C CA . LEU A 1 202 ? -10.802 -4.949 25.459 1.00 86.25 202 LEU A CA 1
ATOM 1639 C C . LEU A 1 202 ? -9.390 -5.541 25.561 1.00 86.25 202 LEU A C 1
ATOM 1641 O O . LEU A 1 202 ? -8.717 -5.306 26.561 1.00 86.25 202 LEU A O 1
ATOM 1645 N N . PHE A 1 203 ? -8.956 -6.286 24.544 1.00 84.38 203 PHE A N 1
ATOM 1646 C CA . PHE A 1 203 ? -7.661 -6.974 24.524 1.00 84.38 203 PHE A CA 1
ATOM 1647 C C . PHE A 1 203 ? -6.553 -6.198 23.794 1.00 84.38 203 PHE A C 1
ATOM 1649 O O . PHE A 1 203 ? -5.447 -6.711 23.653 1.00 84.38 203 PHE A O 1
ATOM 1656 N N . ASP A 1 204 ? -6.813 -4.966 23.350 1.00 84.81 204 ASP A N 1
ATOM 1657 C CA . ASP A 1 204 ? -5.807 -4.110 22.720 1.00 84.81 204 ASP A CA 1
ATOM 1658 C C . ASP A 1 204 ? -4.868 -3.506 23.790 1.00 84.81 204 ASP A C 1
ATOM 1660 O O . ASP A 1 204 ? -5.301 -2.682 24.610 1.00 84.81 204 ASP A O 1
ATOM 1664 N N . PRO A 1 205 ? -3.576 -3.889 23.827 1.00 80.69 205 PRO A N 1
ATOM 1665 C CA . PRO A 1 205 ? -2.648 -3.414 24.849 1.00 80.69 205 PRO A CA 1
ATOM 1666 C C . PRO A 1 205 ? -2.375 -1.907 24.746 1.00 80.69 205 PRO A C 1
ATOM 1668 O O . PRO A 1 205 ? -2.041 -1.296 25.763 1.00 80.69 205 PRO A O 1
ATOM 1671 N N . TYR A 1 206 ? -2.567 -1.308 23.567 1.00 86.12 206 TYR A N 1
ATOM 1672 C CA . TYR A 1 206 ? -2.315 0.110 23.297 1.00 86.12 206 TYR A CA 1
ATOM 1673 C C . TYR A 1 206 ? -3.559 0.990 23.462 1.00 86.12 206 TYR A C 1
ATOM 1675 O O . TYR A 1 206 ? -3.466 2.217 23.398 1.00 86.12 206 TYR A O 1
ATOM 1683 N N . GLU A 1 207 ? -4.727 0.391 23.687 1.00 88.62 207 GLU A N 1
ATOM 1684 C CA . GLU A 1 207 ? -5.962 1.135 23.895 1.00 88.62 207 GLU A CA 1
ATOM 1685 C C . GLU A 1 207 ? -5.997 1.825 25.268 1.00 88.62 207 GLU A C 1
ATOM 1687 O O . GLU A 1 207 ? -5.423 1.359 26.258 1.00 88.62 207 GLU A O 1
ATOM 1692 N N . ASN A 1 208 ? -6.713 2.949 25.350 1.00 88.62 208 ASN A N 1
ATOM 1693 C CA . ASN A 1 208 ? -6.851 3.701 26.588 1.00 88.62 208 ASN A CA 1
ATOM 1694 C C . ASN A 1 208 ? -7.529 2.855 27.681 1.00 88.62 208 ASN A C 1
ATOM 1696 O O . ASN A 1 208 ? -8.579 2.243 27.467 1.00 88.62 208 ASN A O 1
ATOM 1700 N N . LYS A 1 209 ? -6.961 2.883 28.893 1.00 84.19 209 LYS A N 1
ATOM 1701 C CA . LYS A 1 209 ? -7.449 2.116 30.048 1.00 84.19 209 LYS A CA 1
ATOM 1702 C C . LYS A 1 209 ? -8.939 2.338 30.345 1.00 84.19 209 LYS A C 1
ATOM 1704 O O . LYS A 1 209 ? -9.643 1.378 30.656 1.00 84.19 209 LYS A O 1
ATOM 1709 N N . GLU A 1 210 ? -9.436 3.571 30.248 1.00 85.50 210 GLU A N 1
ATOM 1710 C CA . GLU A 1 210 ? -10.857 3.867 30.461 1.00 85.50 210 GLU A CA 1
ATOM 1711 C C . GLU A 1 210 ? -11.714 3.263 29.341 1.00 85.50 210 GLU A C 1
ATOM 1713 O O . GLU A 1 210 ? -12.731 2.639 29.639 1.00 85.50 210 GLU A O 1
ATOM 1718 N N . THR A 1 211 ? -11.283 3.338 28.077 1.00 87.44 211 THR A N 1
ATOM 1719 C CA . THR A 1 211 ? -11.979 2.677 26.958 1.00 87.44 211 THR A CA 1
ATOM 1720 C C . THR A 1 211 ? -12.073 1.165 27.186 1.00 87.44 211 THR A C 1
ATOM 1722 O O . THR A 1 211 ? -13.159 0.591 27.059 1.00 87.44 211 THR A O 1
ATOM 1725 N N . ARG A 1 212 ? -10.974 0.516 27.608 1.00 86.12 212 ARG A N 1
ATOM 1726 C CA . ARG A 1 212 ? -10.956 -0.922 27.943 1.00 86.12 212 ARG A CA 1
ATOM 1727 C C . ARG A 1 212 ? -11.898 -1.261 29.097 1.00 86.12 212 ARG A C 1
ATOM 1729 O O . ARG A 1 212 ? -12.649 -2.232 29.021 1.00 86.12 212 ARG A O 1
ATOM 1736 N N . LYS A 1 213 ? -11.943 -0.426 30.140 1.00 82.69 213 LYS A N 1
ATOM 1737 C CA . LYS A 1 213 ? -12.873 -0.588 31.269 1.00 82.69 213 LYS A CA 1
ATOM 1738 C C . LYS A 1 213 ? -14.334 -0.489 30.826 1.00 82.69 213 LYS A C 1
ATOM 1740 O O . LYS A 1 213 ? -15.164 -1.289 31.264 1.00 82.69 213 LYS A O 1
ATOM 1745 N N . ARG A 1 214 ? -14.659 0.452 29.935 1.00 82.62 214 ARG A N 1
ATOM 1746 C CA . ARG A 1 214 ? -16.009 0.579 29.362 1.00 82.62 214 ARG A CA 1
ATOM 1747 C C . ARG A 1 214 ? -16.380 -0.629 28.509 1.00 82.62 214 ARG A C 1
ATOM 1749 O O . ARG A 1 214 ? -17.501 -1.120 28.629 1.00 82.62 214 ARG A O 1
ATOM 1756 N N . ALA A 1 215 ? -15.446 -1.136 27.706 1.00 84.81 215 ALA A N 1
ATOM 1757 C CA . ALA A 1 215 ? -15.619 -2.358 26.924 1.00 84.81 215 ALA A CA 1
ATOM 1758 C C . ALA A 1 215 ? -15.896 -3.574 27.827 1.00 84.81 215 ALA A C 1
ATOM 1760 O O . ALA A 1 215 ? -16.868 -4.298 27.618 1.00 84.81 215 ALA A O 1
ATOM 1761 N N . LEU A 1 216 ? -15.117 -3.746 28.900 1.00 80.25 216 LEU A N 1
ATOM 1762 C CA . LEU A 1 216 ? -15.327 -4.804 29.891 1.00 80.25 216 LEU A CA 1
ATOM 1763 C C . LEU A 1 216 ? -16.724 -4.731 30.522 1.00 80.25 216 LEU A C 1
ATOM 1765 O O . LEU A 1 216 ? -17.429 -5.733 30.626 1.00 80.25 216 LEU A O 1
ATOM 1769 N N . GLN A 1 217 ? -17.154 -3.535 30.921 1.00 76.62 217 GLN A N 1
ATOM 1770 C CA . GLN A 1 217 ? -18.482 -3.339 31.498 1.00 76.62 217 GLN A CA 1
ATOM 1771 C C . GLN A 1 217 ? -19.586 -3.651 30.486 1.00 76.62 217 GLN A C 1
ATOM 1773 O O . GLN A 1 217 ? -20.561 -4.321 30.827 1.00 76.62 217 GLN A O 1
ATOM 1778 N N . TYR A 1 218 ? -19.429 -3.206 29.239 1.00 77.00 218 TYR A N 1
ATOM 1779 C CA . TYR A 1 218 ? -20.353 -3.523 28.155 1.00 77.00 218 TYR A CA 1
ATOM 1780 C C . TYR A 1 218 ? -20.500 -5.040 27.959 1.00 77.00 218 TYR A C 1
ATOM 1782 O O . TYR A 1 218 ? -21.625 -5.538 27.870 1.00 77.00 218 TYR A O 1
ATOM 1790 N N . PHE A 1 219 ? -19.397 -5.791 28.009 1.00 76.62 219 PHE A N 1
ATOM 1791 C CA . PHE A 1 219 ? -19.391 -7.259 27.991 1.00 76.62 219 PHE A CA 1
ATOM 1792 C C . PHE A 1 219 ? -20.099 -7.900 29.188 1.00 76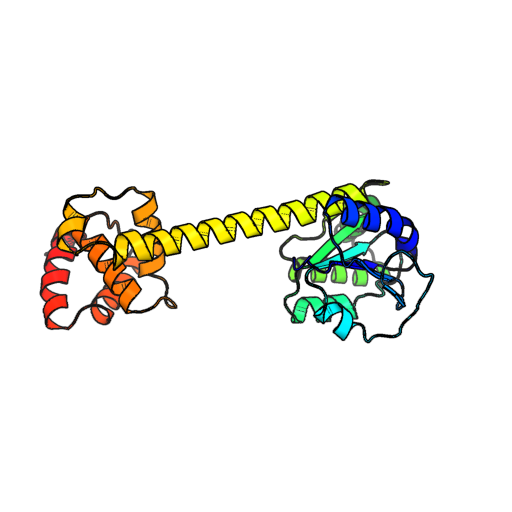.62 219 PHE A C 1
ATOM 1794 O O . PHE A 1 219 ? -20.905 -8.816 29.022 1.00 76.62 219 PHE A O 1
ATOM 1801 N N . MET A 1 220 ? -19.833 -7.416 30.403 1.00 72.88 220 MET A N 1
ATOM 1802 C CA . MET A 1 220 ? -20.454 -7.950 31.618 1.00 72.88 220 MET A CA 1
ATOM 1803 C C . MET A 1 220 ? -21.978 -7.785 31.610 1.00 72.88 220 MET A C 1
ATOM 1805 O O . MET A 1 220 ? -22.713 -8.704 31.968 1.00 72.88 220 MET A O 1
ATOM 1809 N N . TYR A 1 221 ? -22.473 -6.615 31.199 1.00 69.94 221 TYR A N 1
ATOM 1810 C CA . TYR A 1 221 ? -23.909 -6.322 31.233 1.00 69.94 221 TYR A CA 1
ATOM 1811 C C . TYR A 1 221 ? -24.707 -7.010 30.131 1.00 69.94 221 TYR A C 1
ATOM 1813 O O . TYR A 1 221 ? -25.913 -7.212 30.287 1.00 69.94 221 TYR A O 1
ATOM 1821 N N . SER A 1 222 ? -24.048 -7.363 29.037 1.00 66.88 222 SER A N 1
ATOM 1822 C CA . SER A 1 222 ? -24.668 -8.009 27.888 1.00 66.88 222 SER A CA 1
ATOM 1823 C C . SER A 1 222 ? -24.632 -9.527 27.913 1.00 66.88 222 SER A C 1
ATOM 1825 O O . SER A 1 222 ? -25.349 -10.147 27.131 1.00 66.88 222 SER A O 1
ATOM 1827 N N . LYS A 1 223 ? -23.834 -10.122 28.812 1.00 66.50 223 LYS A N 1
ATOM 1828 C CA . LYS A 1 223 ? -23.661 -11.578 28.939 1.00 66.50 223 LYS A CA 1
ATOM 1829 C C . LYS A 1 223 ? -23.238 -12.258 27.628 1.00 66.50 223 LYS A C 1
ATOM 1831 O O . LYS A 1 223 ? -23.574 -13.414 27.404 1.00 66.50 223 LYS A O 1
ATOM 1836 N N . SER A 1 224 ? -22.534 -11.542 26.755 1.00 63.84 224 SER A N 1
ATOM 1837 C CA . SER A 1 224 ? -22.156 -12.024 25.420 1.00 63.84 224 SER A CA 1
ATOM 1838 C C . SER A 1 224 ? -20.680 -12.402 25.306 1.00 63.84 224 SER A C 1
ATOM 1840 O O . SER A 1 224 ? -20.169 -12.542 24.198 1.00 63.84 224 SER A O 1
ATOM 1842 N N . LEU A 1 225 ? -19.964 -12.482 26.427 1.00 61.44 225 LEU A N 1
ATOM 1843 C CA . LEU A 1 225 ? -18.574 -12.912 26.428 1.00 61.44 225 LEU A CA 1
ATOM 1844 C C . LEU A 1 225 ? -18.550 -14.440 26.301 1.00 61.44 225 LEU A C 1
ATOM 1846 O O . LEU A 1 225 ? -19.165 -15.136 27.098 1.00 61.44 225 LEU A O 1
ATOM 1850 N N . ILE A 1 226 ? -17.856 -14.952 25.297 1.00 62.06 226 ILE A N 1
ATOM 1851 C CA . ILE A 1 226 ? -17.458 -16.355 25.212 1.00 62.06 226 ILE A CA 1
ATOM 1852 C C . ILE A 1 226 ? -15.931 -16.295 25.141 1.00 62.06 226 ILE A C 1
ATOM 1854 O O . ILE A 1 226 ? -15.383 -15.625 24.262 1.00 62.06 226 ILE A O 1
ATOM 1858 N N . ILE A 1 227 ? -15.254 -16.844 26.150 1.00 62.81 227 ILE A N 1
ATOM 1859 C CA . ILE A 1 227 ? -13.789 -16.901 26.202 1.00 62.81 227 ILE A CA 1
ATOM 1860 C C . ILE A 1 227 ? -13.402 -18.327 25.851 1.00 62.81 227 ILE A C 1
ATOM 1862 O O . ILE A 1 227 ? -13.606 -19.232 26.662 1.00 62.81 227 ILE A O 1
ATOM 1866 N N . ASP A 1 228 ? -12.827 -18.503 24.667 1.00 59.78 228 ASP A N 1
ATOM 1867 C CA . ASP A 1 228 ? -12.446 -19.811 24.160 1.00 59.78 228 ASP A CA 1
ATOM 1868 C C . ASP A 1 228 ? -10.926 -19.963 24.298 1.00 59.78 228 ASP A C 1
ATOM 1870 O O . ASP A 1 228 ? -10.141 -19.432 23.518 1.00 59.78 228 ASP A O 1
ATOM 1874 N N . GLY A 1 229 ? -10.498 -20.708 25.320 1.00 64.88 229 GLY A N 1
ATOM 1875 C CA . GLY A 1 229 ? -9.100 -21.114 25.499 1.00 64.88 229 GLY A CA 1
ATOM 1876 C C . GLY A 1 229 ? -8.375 -20.492 26.699 1.00 64.88 229 GLY A C 1
ATOM 1877 O O . GLY A 1 229 ? -8.648 -19.375 27.134 1.00 64.88 229 GLY A O 1
ATOM 1878 N N . ALA A 1 230 ? -7.402 -21.236 27.233 1.00 62.75 230 ALA A N 1
ATOM 18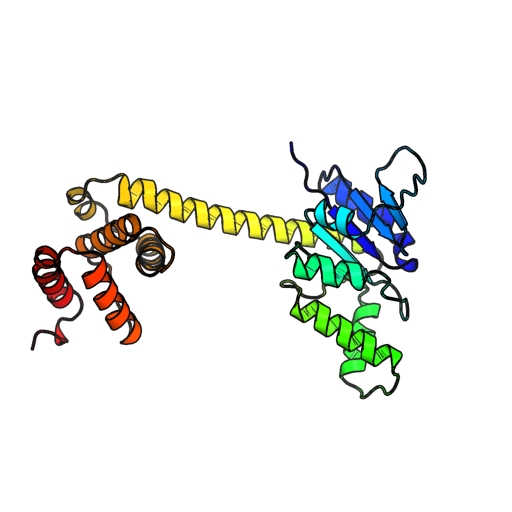79 C CA . ALA A 1 230 ? -6.689 -20.901 28.472 1.00 62.75 230 ALA A CA 1
ATOM 1880 C C . ALA A 1 230 ? -5.887 -19.585 28.400 1.00 62.75 230 ALA A C 1
ATOM 1882 O O . ALA A 1 230 ? -5.822 -18.846 29.378 1.00 62.75 230 ALA A O 1
ATOM 1883 N N . SER A 1 231 ? -5.314 -19.253 27.236 1.00 68.25 231 SER A N 1
ATOM 1884 C CA . SER A 1 231 ? -4.546 -18.010 27.053 1.00 68.25 231 SER A CA 1
ATOM 1885 C C . SER A 1 231 ? -5.420 -16.761 27.196 1.00 68.25 231 SER A C 1
ATOM 1887 O O . SER A 1 231 ? -4.993 -15.758 27.763 1.00 68.25 231 SER A O 1
ATOM 1889 N N . GLU A 1 232 ? -6.645 -16.810 26.677 1.00 65.94 232 GLU A N 1
ATOM 1890 C CA . GLU A 1 232 ? -7.575 -15.683 26.730 1.00 65.94 232 GLU A CA 1
ATOM 1891 C C . GLU A 1 232 ? -8.163 -15.509 28.135 1.00 65.94 232 GLU A C 1
ATOM 1893 O O . GLU A 1 232 ? -8.406 -14.386 28.573 1.00 65.94 232 GLU A O 1
ATOM 1898 N N . GLN A 1 233 ? -8.337 -16.614 28.869 1.00 67.62 233 GLN A N 1
ATOM 1899 C CA . GLN A 1 233 ? -8.756 -16.601 30.272 1.00 67.62 233 GLN A CA 1
ATOM 1900 C C . GLN A 1 233 ? -7.724 -15.898 31.161 1.00 67.62 233 GLN A C 1
ATOM 1902 O O . GLN A 1 233 ? -8.097 -15.055 31.980 1.00 67.62 233 GLN A O 1
ATOM 1907 N N . GLU A 1 234 ? -6.435 -16.192 30.970 1.00 69.75 234 GLU A N 1
ATOM 1908 C CA . GLU A 1 234 ? -5.356 -15.562 31.738 1.00 69.75 234 GLU A CA 1
ATOM 1909 C C . GLU A 1 234 ? -5.258 -14.058 31.423 1.00 69.75 234 GLU A C 1
ATOM 1911 O O . GLU A 1 234 ? -5.247 -13.234 32.336 1.00 69.75 234 GLU A O 1
ATOM 1916 N N . GLN A 1 235 ? -5.312 -13.677 30.139 1.00 70.38 235 GLN A N 1
ATOM 1917 C CA . GLN A 1 235 ? -5.335 -12.266 29.722 1.00 70.38 235 GLN A CA 1
ATOM 1918 C C . GLN A 1 235 ? -6.543 -11.516 30.292 1.00 70.38 235 GLN A C 1
ATOM 1920 O O . GLN A 1 235 ? -6.427 -10.378 30.751 1.00 70.38 235 GLN A O 1
ATOM 1925 N N . PHE A 1 236 ? -7.713 -12.155 30.295 1.00 73.00 236 PHE A N 1
ATOM 1926 C CA . PHE A 1 236 ? -8.930 -11.571 30.843 1.00 73.00 236 PHE A CA 1
ATOM 1927 C C . PHE A 1 236 ? -8.848 -11.379 32.362 1.00 73.00 236 PHE A C 1
ATOM 1929 O O . PHE A 1 236 ? -9.321 -10.368 32.887 1.00 73.00 236 PHE A O 1
ATOM 1936 N N . LYS A 1 237 ? -8.205 -12.309 33.077 1.00 70.69 237 LYS A N 1
ATOM 1937 C CA . LYS A 1 237 ? -7.936 -12.187 34.513 1.00 70.69 237 LYS A CA 1
ATOM 1938 C C . LYS A 1 237 ? -7.026 -10.994 34.807 1.00 70.69 237 LYS A C 1
ATOM 1940 O O . LYS A 1 237 ? -7.381 -10.179 35.658 1.00 70.69 237 LYS A O 1
ATOM 1945 N N . THR A 1 238 ? -5.932 -10.834 34.061 1.00 74.25 238 THR A N 1
ATOM 1946 C CA . THR A 1 238 ? -5.050 -9.660 34.170 1.00 74.25 238 THR A CA 1
ATOM 1947 C C . THR A 1 238 ? -5.814 -8.360 33.892 1.00 74.25 238 THR A C 1
ATOM 1949 O O . THR A 1 238 ? -5.745 -7.419 34.679 1.00 74.25 238 THR A O 1
ATOM 1952 N N . LEU A 1 239 ? -6.636 -8.320 32.839 1.00 71.56 239 LEU A N 1
ATOM 1953 C CA . LEU A 1 239 ? -7.471 -7.157 32.506 1.00 71.56 239 LEU A CA 1
ATOM 1954 C C . LEU A 1 239 ? -8.483 -6.803 33.603 1.00 71.56 239 LEU A C 1
ATOM 1956 O O . LEU A 1 239 ? -8.715 -5.622 33.867 1.00 71.56 239 LEU A O 1
ATOM 1960 N N . LEU A 1 240 ? -9.086 -7.801 34.253 1.00 70.25 240 LEU A N 1
ATOM 1961 C CA . LEU A 1 240 ? -9.995 -7.595 35.382 1.00 70.25 240 LEU A CA 1
ATOM 1962 C C . LEU A 1 240 ? -9.281 -6.972 36.584 1.00 70.25 240 LEU A C 1
ATOM 1964 O O . LEU A 1 240 ? -9.836 -6.070 37.215 1.00 70.25 240 LEU A O 1
ATOM 1968 N N . GLU A 1 241 ? -8.066 -7.430 36.882 1.00 71.56 241 GLU A N 1
ATOM 1969 C CA . GLU A 1 241 ? -7.221 -6.885 37.949 1.00 71.56 241 GLU A CA 1
ATOM 1970 C C . GLU A 1 241 ? -6.743 -5.460 37.633 1.00 71.56 241 GLU A C 1
ATOM 1972 O O . GLU A 1 241 ? -6.679 -4.616 38.527 1.00 71.56 241 GLU A O 1
ATOM 1977 N N . GLU A 1 242 ? -6.474 -5.155 36.361 1.00 71.69 242 GLU A N 1
ATOM 1978 C CA . GLU A 1 242 ? -6.070 -3.820 35.917 1.00 71.69 242 GLU A CA 1
ATOM 1979 C C . GLU A 1 242 ? -7.225 -2.807 35.882 1.00 71.69 242 GLU A C 1
ATOM 1981 O O . GLU A 1 242 ? -7.022 -1.625 36.193 1.00 71.69 242 GLU A O 1
ATOM 1986 N N . CYS A 1 243 ? -8.422 -3.227 35.453 1.00 65.88 243 CYS A N 1
ATOM 1987 C CA . CYS A 1 243 ? -9.537 -2.327 35.127 1.00 65.88 243 CYS A CA 1
ATOM 1988 C C . CYS A 1 243 ? -10.532 -2.099 36.277 1.00 65.88 243 CYS A C 1
ATOM 1990 O O . CYS A 1 243 ? -11.255 -1.094 36.263 1.00 65.88 243 CYS A O 1
ATOM 1992 N N . LEU A 1 244 ? -10.605 -3.001 37.260 1.00 64.94 244 LEU A N 1
ATOM 1993 C CA . LEU A 1 244 ? -11.520 -2.894 38.400 1.00 64.94 244 LEU A CA 1
ATOM 1994 C C . LEU A 1 244 ? -10.743 -2.605 39.689 1.00 64.94 244 LEU A C 1
ATOM 1996 O O . LEU A 1 244 ? -9.799 -3.314 40.019 1.00 64.94 244 LEU A O 1
ATOM 2000 N N . ASP A 1 245 ? -11.183 -1.603 40.459 1.00 57.62 245 ASP A N 1
ATOM 2001 C CA . ASP A 1 245 ? -10.686 -1.397 41.825 1.00 57.62 245 ASP A CA 1
ATOM 2002 C C . ASP A 1 245 ? -10.845 -2.683 42.648 1.00 57.62 245 ASP A C 1
ATOM 2004 O O . ASP A 1 245 ? -11.845 -3.393 42.499 1.00 57.62 245 ASP A O 1
ATOM 2008 N N . LYS A 1 246 ? -9.877 -2.967 43.531 1.00 53.62 246 LYS A N 1
ATOM 2009 C CA . LYS A 1 246 ? -9.732 -4.246 44.262 1.00 53.62 246 LYS A CA 1
ATOM 2010 C C . LYS A 1 246 ? -11.013 -4.748 44.955 1.00 53.62 246 LYS A C 1
ATOM 2012 O O . LYS A 1 246 ? -11.181 -5.958 45.104 1.00 53.62 246 LYS A O 1
ATOM 2017 N N . ASP A 1 247 ? -11.928 -3.854 45.332 1.00 47.91 247 ASP A N 1
ATOM 2018 C CA . ASP A 1 247 ? -13.202 -4.206 45.977 1.00 47.91 247 ASP A CA 1
ATOM 2019 C C . ASP A 1 247 ? -14.358 -4.456 44.995 1.00 47.91 247 ASP A C 1
ATOM 2021 O O . ASP A 1 247 ? -15.226 -5.297 45.247 1.00 47.91 247 ASP A O 1
ATOM 2025 N N . VAL A 1 248 ? -14.365 -3.781 43.842 1.00 48.94 248 VAL A N 1
ATOM 2026 C CA . VAL A 1 248 ? -15.340 -4.033 42.766 1.00 48.94 248 VAL A CA 1
ATOM 2027 C C . VAL A 1 248 ? -14.950 -5.290 41.996 1.00 48.94 248 VAL A C 1
ATOM 2029 O O . VAL A 1 248 ? -15.837 -6.045 41.587 1.00 48.94 248 VAL A O 1
ATOM 2032 N N . SER A 1 249 ? -13.642 -5.551 41.865 1.00 56.41 249 SER A N 1
ATOM 2033 C CA . SER A 1 249 ? -13.113 -6.716 41.165 1.00 56.41 249 SER A CA 1
ATOM 2034 C C . SER A 1 249 ? -13.672 -7.997 41.770 1.00 56.41 249 SER A C 1
ATOM 2036 O O . SER A 1 249 ? -14.327 -8.727 41.052 1.00 56.41 249 SER A O 1
ATOM 2038 N N . LYS A 1 250 ? -13.612 -8.226 43.089 1.00 55.28 250 LYS A N 1
ATOM 2039 C CA . LYS A 1 250 ? -14.091 -9.490 43.688 1.00 55.28 250 LYS A CA 1
ATOM 2040 C C . LYS A 1 250 ? -15.561 -9.807 43.408 1.00 55.28 250 LYS A C 1
ATOM 2042 O O . LYS A 1 250 ? -15.894 -10.959 43.147 1.00 55.28 250 LYS A O 1
ATOM 2047 N N . ARG A 1 251 ? -16.458 -8.817 43.469 1.00 57.19 251 ARG A N 1
ATOM 2048 C CA . ARG A 1 251 ? -17.905 -9.042 43.282 1.00 57.19 251 ARG A CA 1
ATOM 2049 C C . ARG A 1 251 ? -18.263 -9.219 41.806 1.00 57.19 251 ARG A C 1
ATOM 2051 O O . ARG A 1 251 ? -19.014 -10.130 41.472 1.00 57.19 251 ARG A O 1
ATOM 2058 N N . ALA A 1 252 ? -17.680 -8.384 40.947 1.00 56.84 252 ALA A N 1
ATOM 2059 C CA . ALA A 1 252 ? -17.794 -8.482 39.496 1.00 56.84 252 ALA A CA 1
ATOM 2060 C C . ALA A 1 252 ? -17.202 -9.799 38.980 1.00 56.84 252 ALA A C 1
ATOM 2062 O O . ALA A 1 252 ? -17.854 -10.505 38.221 1.00 56.84 252 ALA A O 1
ATOM 2063 N N . TRP A 1 253 ? -16.014 -10.166 39.463 1.00 57.50 253 TRP A N 1
ATOM 2064 C CA . TRP A 1 253 ? -15.312 -11.403 39.136 1.00 57.50 253 TRP A CA 1
ATOM 2065 C C . TRP A 1 253 ? -16.143 -12.611 39.543 1.00 57.50 253 TRP A C 1
ATOM 2067 O O . TRP A 1 253 ? -16.280 -13.516 38.737 1.00 57.50 253 TRP A O 1
ATOM 2077 N N . LYS A 1 254 ? -16.784 -12.594 40.723 1.00 62.62 254 LYS A N 1
ATOM 2078 C CA . LYS A 1 254 ? -17.659 -13.679 41.200 1.00 62.62 254 LYS A CA 1
ATOM 2079 C C . LYS A 1 254 ? -18.937 -13.839 40.367 1.00 62.62 254 LYS A C 1
ATOM 2081 O O . LYS A 1 254 ? -19.379 -14.962 40.156 1.00 62.62 254 LYS A O 1
ATOM 2086 N N . GLU A 1 255 ? -19.539 -12.756 39.870 1.00 61.91 255 GLU A N 1
ATOM 2087 C CA . GLU A 1 255 ? -20.667 -12.861 38.924 1.00 61.91 255 GLU A CA 1
ATOM 2088 C C . GLU A 1 255 ? -20.218 -13.310 37.527 1.00 61.91 255 GLU A C 1
ATOM 2090 O O . GLU A 1 255 ? -20.893 -14.120 36.893 1.00 61.91 255 GLU A O 1
ATOM 2095 N N . VAL A 1 256 ? -19.068 -12.818 37.065 1.00 58.62 256 VAL A N 1
ATOM 2096 C CA . VAL A 1 256 ? -18.462 -13.153 35.771 1.00 58.62 256 VAL A CA 1
ATOM 2097 C C . VAL A 1 256 ? -18.055 -14.621 35.740 1.00 58.62 256 VAL A C 1
ATOM 2099 O O . VAL A 1 256 ? -18.501 -15.324 34.846 1.00 58.62 256 VAL A O 1
ATOM 2102 N N . THR A 1 257 ? -17.335 -15.138 36.740 1.00 59.06 257 THR A N 1
ATOM 2103 C CA . THR A 1 257 ? -17.010 -16.576 36.817 1.00 59.06 257 THR A CA 1
ATOM 2104 C C . THR A 1 257 ? -18.240 -17.441 36.964 1.00 59.06 257 THR A C 1
ATOM 2106 O O . THR A 1 257 ? -18.329 -18.470 36.311 1.00 59.06 257 THR A O 1
ATOM 2109 N N . LYS A 1 258 ? -19.234 -17.025 37.751 1.00 62.44 258 LYS A N 1
ATOM 2110 C CA . LYS A 1 258 ? -20.485 -17.783 37.867 1.00 62.44 258 LYS A CA 1
ATOM 2111 C C . LYS A 1 258 ? -21.261 -17.875 36.550 1.00 62.44 258 LYS A C 1
ATOM 2113 O O . LYS A 1 258 ? -21.988 -18.841 36.349 1.00 62.44 258 LYS A O 1
ATOM 2118 N N . THR A 1 259 ? -21.121 -16.882 35.673 1.00 56.34 259 THR A N 1
ATOM 2119 C CA . THR A 1 259 ? -21.839 -16.827 34.389 1.00 56.34 259 THR A CA 1
ATOM 2120 C C . THR A 1 259 ? -21.029 -17.417 33.232 1.00 56.34 259 THR A C 1
ATOM 2122 O O . THR A 1 259 ? -21.619 -17.979 32.318 1.00 56.34 259 THR A O 1
ATOM 2125 N N . LEU A 1 260 ? -19.701 -17.281 33.260 1.00 51.97 260 LEU A N 1
ATOM 2126 C CA . LEU A 1 260 ? -18.809 -17.564 32.128 1.00 51.97 260 LEU A CA 1
ATOM 2127 C C . LEU A 1 260 ? -17.921 -18.790 32.335 1.00 51.97 260 LEU A C 1
ATOM 2129 O O . LEU A 1 260 ? -17.462 -19.364 31.359 1.00 51.97 260 LEU A O 1
ATOM 2133 N N . PHE A 1 261 ? -17.694 -19.190 33.587 1.00 54.72 261 PHE A N 1
ATOM 2134 C CA . PHE A 1 261 ? -16.863 -20.337 33.951 1.00 54.72 261 PHE A CA 1
ATOM 2135 C C . PHE A 1 261 ? -17.529 -21.134 35.084 1.00 54.72 261 PHE A C 1
ATOM 2137 O O . PHE A 1 261 ? -17.007 -21.187 36.205 1.00 54.72 261 PHE A O 1
ATOM 2144 N N . PRO A 1 262 ? -18.722 -21.713 34.850 1.00 53.00 262 PRO A N 1
ATOM 2145 C CA . PRO A 1 262 ? -19.456 -22.433 35.887 1.00 53.00 262 PRO A CA 1
ATOM 2146 C C . PRO A 1 262 ? -18.631 -23.585 36.482 1.00 53.00 262 PRO A C 1
ATOM 2148 O O . PRO A 1 262 ? -18.715 -23.815 37.687 1.00 53.00 262 PRO A O 1
ATOM 2151 N N . GLU A 1 263 ? -17.770 -24.220 35.682 1.00 44.69 263 GLU A N 1
ATOM 2152 C CA . GLU A 1 263 ? -16.850 -25.282 36.116 1.00 44.69 263 GLU A CA 1
ATOM 2153 C C . GLU A 1 263 ? -15.713 -24.838 37.053 1.00 44.69 263 GLU A C 1
ATOM 2155 O O . GLU A 1 263 ? -15.136 -25.679 37.736 1.00 44.69 263 GLU A O 1
ATOM 2160 N N . LEU A 1 264 ? -15.418 -23.539 37.161 1.00 43.22 264 LEU A N 1
ATOM 2161 C CA . LEU A 1 264 ? -14.411 -23.020 38.100 1.00 43.22 264 LEU A CA 1
ATOM 2162 C C . LEU A 1 264 ? -14.982 -22.705 39.498 1.00 43.22 264 LEU A C 1
ATOM 2164 O O . LEU A 1 264 ? -14.240 -22.245 40.361 1.00 43.22 264 LEU A O 1
ATOM 2168 N N . ASN A 1 265 ? -16.282 -22.925 39.742 1.00 44.72 265 ASN A N 1
ATOM 2169 C CA . ASN A 1 265 ? -16.933 -22.663 41.040 1.00 44.72 265 ASN A CA 1
ATOM 2170 C C . ASN A 1 265 ? -17.010 -23.897 41.966 1.00 44.72 265 ASN A C 1
ATOM 2172 O O . ASN A 1 265 ? -17.940 -23.984 42.773 1.00 44.72 265 ASN A O 1
ATOM 2176 N N . GLY A 1 266 ? -16.069 -24.837 41.830 1.00 38.50 266 GLY A N 1
ATOM 2177 C CA . GLY A 1 266 ? -15.895 -25.987 42.728 1.00 38.50 266 GLY A CA 1
ATOM 2178 C C . GLY A 1 266 ? -15.096 -25.644 43.976 1.00 38.50 266 GLY A C 1
ATOM 2179 O O . GLY A 1 266 ? -14.024 -25.020 43.822 1.00 38.50 266 GLY A O 1
#

=== Feature glossary ===
Legend for the data blocks above and below:

— What the protein is —

Sequence gives the chain of amino acids in standard one-letter code (A=alanine, C=cysteine, …, Y=tyrosine), read N→C. It is the only feature that is directly encoded by the gene; all structural features are derived from the folded form of this sequence.

The annotation block draws on four external resources. InterPro: which protein families and domains the sequence belongs to. GO: standardized terms for what the protein does, what process it participates in, and where in the cell it acts. CATH: which structural fold it has in the CATH hierarchy. Organism: the species of origin.

— Where its atoms are —

Atomic coordinates in PDBx/mmCIF format — the same representation the Protein Data Bank distributes. Each line of the _atom_site loop places one backbone atom in Cartesian space (units: ångströms, origin: arbitrary).

Six rendered views show the 3D structure from the faces of a cube — i.e. along ±x, ±y, ±z. Rendering representation is drawn randomly per protein from cartoon (secondary-structure ribbons), sticks (backbone bonds), or molecular surface; coloring is either N→C rainbow (blue at the N-terminus through red at the C-terminus) or one color per chain.

— Local backbone conformation —

DSSP 8-state secondary structure assigns each residue one of H (α-helix), G (3₁₀-helix), I (π-helix), E (extended β-strand), B (isolated β-bridge), T (hydrogen-bonded turn), S (bend), or '-' (coil). The assignment is computed from backbone hydrogen-bond geometry via the Kabsch–Sander algorithm.

P-SEA three-state annotation labels each residue as helix, strand, or coil based purely on the geometry of the Cα trace. It serves as a fallback when the full backbone (and thus DSSP) is unavailable.

φ (phi) and ψ (psi) are the two rotatable backbone dihedrals per residue: φ is the C(i-1)–N–Cα–C torsion, ψ is the N–Cα–C–N(i+1) torsion, both in degrees on (−180°, 180°]. α-helical residues cluster near (−60°, −45°); β-strand residues near (−120°, +130°). A Ramachandran plot is simply a scatter of (φ, ψ) for every residue.

— Global shape and packing —

Radius of gyration (Rg) is the root-mean-square distance of Cα atoms from their centroid — a single number for overall size and compactness. A globular domain of N residues has Rg ≈ 2.2·N^0.38 Å; an extended or disordered chain has a much larger Rg. The Cα contact count is the number of residue pairs whose Cα atoms are within 8 Å and are more than four positions apart in sequence — a standard proxy for tertiary packing density. The bounding box is the smallest axis-aligned box enclosing all Cα atoms.

Accessible surface area quantifies burial. A residue with SASA near zero is packed into the hydrophobic core; one with SASA >100 Å² sits on the surface. Computed here via the Shrake–Rupley numerical algorithm with a 1.4 Å probe.

The contact map is a binary N×N matrix image: pixel (i, j) is dark where Cα_i and Cα_j are within 8 Å and |i−j|>4. Because the |i−j|>4 filter removes local helical contacts, off-diagonal stripes parallel to the main diagonal indicate parallel β-sheets; stripes perpendicular to it indicate antiparallel β-sheets. The Ramachandran plot scatters every residue's (φ, ψ) pair against the sterically allowed regions. The PAE heatmap renders the predicted-aligned-error matrix.

— Structural neighborhood —

A 3Di character summarizes, for each residue, the relative orientation of the Cα frame of its nearest spatial neighbor. Because it encodes fold topology rather than chemistry, 3Di alignments detect remote structural similarity that sequence alignment misses.

Structural nearest neighbors (via Foldseek easy-search vs the PDB). Reported per hit: target PDB id, E-value, and alignment TM-score. A TM-score above ~0.5 is the conventional threshold for 'same fold'.

— Confidence and disorder —

For AlphaFold models, the B-factor field carries pLDDT — the model's own estimate of local accuracy on a 0–100 scale. Regions with pLDDT<50 should be treated as essentially unmodeled; they often correspond to intrinsically disordered segments.

B-factor (Debye–Waller factor) reflects atomic displacement in the crystal lattice. It is an experimental observable (units Å²), not a prediction; low values mean the atom is pinned down, high values mean it moves or is heterogeneous across the crystal.

Predicted Aligned Error (PAE) is an AlphaFold confidence matrix: entry (i, j) is the expected error in the position of residue j, in ångströms, when the prediction is superimposed on the true structure at residue i. Low PAE within a block of residues means that block is internally rigid and well-predicted; high PAE between two blocks means their relative placement is uncertain even if each block individually is confident.